Protein 7RWS (pdb70)

B-factor: mean 21.84, std 11.4, range [6.0, 68.93]

Solvent-accessible surface area: 12418 Å² total; per-residue (Å²): 111,91,94,0,0,1,0,15,1,76,8,147,161,44,36,85,40,8,44,109,0,0,121,141,29,119,8,94,65,39,54,69,41,29,128,8,96,43,55,47,68,76,35,83,98,70,135,91,12,25,73,54,0,16,94,15,0,99,114,17,4,98,128,18,63,144,56,2,100,91,14,104,18,5,0,0,2,2,32,5,34,34,0,0,1,0,24,0,0,39,21,4,46,54,87,127,38,16,74,6,3,4,66,10,147,98,43,153,26,50,4,32,39,88,27,101,121,104,44,10,74,7,93,42,75,66,78,31,121,109,28,55,128,151,41,47,58,0,10,0,0,1,0,0,20,52,77,3,55,87,129,94,10,81,92,116,113,81,138,160,158,79,32,15,17,0,2,0,41,3,92,65,68,19,126,50,0,0,54,0,53,67,0,1,68,60,0,11,51,7,1,22,86,100,0,7,70,50,0,97,124,36,1,72,76,10,142,6,1,10,1,4,6,20,13,11,19,0,0,3,1,30,3,0,4,18,3,72,91,99,115,14,14,29,1,57,3,31,19,77,65,117,160,98,28,12,69,104,7,13,27,1,125,35,134

Secondary structure (DSSP, 8-state):
--EEEEEEEE----GGGHHHHHHTTT-EEEEEEEEE--TTTT-TTSTTHHHHHHHHHHHHHHTTHHHHHT-S-EEEEEES-HHHHHHHHHHH---SSEEE----SSSSSTTS-S-SS----EEEEES-S---SS--EEEEEEESSS---GGGS---SSGGGPPPEEEEEESS-STTS--SHHHHHHHHHIIIIIIIHHHHHH-TT--EEEEEEE--THHHHHHHHH--TTTS-EEEEEEEETTTEEEEEEEE---

Sequence (255 aa):
AIKSSILSFNSINEEAEFPKVLLFNDNYFDGNIYRINNALSGIEHDPMYYDLMCQSMKQQIEKIKIPLNSSETISVFAIAPQPLLLYLGYLLNDETNIKIYQRFRTGNLKWNWESSEITNNFYVEQLYTDGNEIDTEVNLILSLSAEISLDRIPTFSNQEYKVPTLILRSDRQGFDAIKSNEDVNEYISVFRNLVVEKIRNDFPNLKCINIFPATPVSVPVRMGMNYQKNIDVEWKIFNQQTNVGFIYSLSLKGE

Radius of gyration: 18.31 Å; Cα contacts (8 Å, |Δi|>4): 513; chains: 1; bounding box: 45×45×40 Å

Structure (mmCIF, N/CA/C/O backbone):
data_7RWS
#
_entry.id   7RWS
#
_cell.length_a   68.696
_cell.length_b   126.713
_cell.length_c   83.439
_cell.angle_alpha   90.000
_cell.angle_beta   90.000
_cell.angle_gamma   90.000
#
_symmetry.space_group_name_H-M   'C 2 2 21'
#
loop_
_entity.id
_entity.type
_entity.pdbx_description
1 polymer 'SAVED domain-containing protein'
2 non-polymer "3'2'-cGAMP"
3 water water
#
loop_
_atom_site.group_PDB
_atom_site.id
_atom_site.type_symbol
_atom_site.label_atom_id
_atom_site.label_alt_id
_atom_site.label_comp_id
_atom_site.label_asym_id
_atom_site.label_entity_id
_atom_site.label_seq_id
_atom_site.pdbx_PDB_ins_code
_atom_site.Cartn_x
_atom_site.Cartn_y
_atom_site.Cartn_z
_atom_site.occupancy
_atom_site.B_iso_or_equiv
_atom_site.auth_seq_id
_atom_site.auth_comp_id
_atom_site.auth_asym_id
_atom_site.auth_atom_id
_atom_site.pdbx_PDB_model_num
ATOM 1 N N . ALA A 1 1 ? 10.253 22.375 57.031 1.00 36.36 122 ALA A N 1
ATOM 2 C CA . ALA A 1 1 ? 9.196 23.223 57.587 1.00 39.96 122 ALA A CA 1
ATOM 3 C C . ALA A 1 1 ? 9.701 24.651 57.789 1.00 27.55 122 ALA A C 1
ATOM 4 O O . ALA A 1 1 ? 9.039 25.608 57.397 1.00 34.82 122 ALA A O 1
ATOM 6 N N . ILE A 1 2 ? 10.876 24.786 58.414 1.00 26.44 123 ILE A N 1
ATOM 7 C CA . ILE A 1 2 ? 11.633 26.034 58.320 1.00 22.57 123 ILE A CA 1
ATOM 8 C C . ILE A 1 2 ? 12.467 26.062 57.041 1.00 18.95 123 ILE A C 1
ATOM 9 O O . ILE A 1 2 ? 12.956 27.123 56.639 1.00 18.88 123 ILE A O 1
ATOM 14 N N . LYS A 1 3 ? 12.626 24.916 56.377 1.00 17.64 124 LYS A N 1
ATOM 15 C CA . LYS A 1 3 ? 13.478 24.808 55.197 1.00 17.64 124 LYS A CA 1
ATOM 16 C C . LYS A 1 3 ? 13.013 25.736 54.079 1.00 18.96 124 LYS A C 1
ATOM 17 O O . LYS A 1 3 ? 11.816 25.843 53.799 1.00 16.42 124 LYS A O 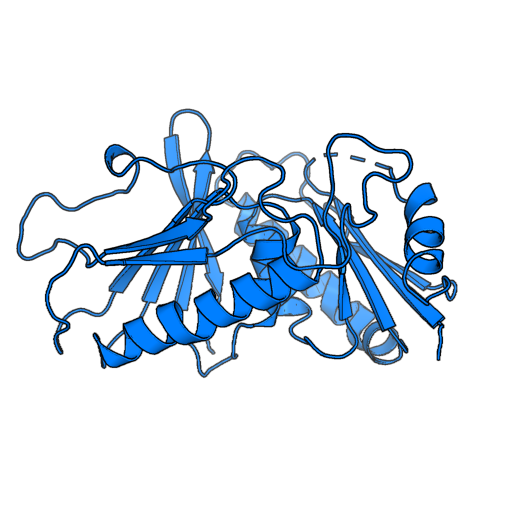1
ATOM 23 N N . SER A 1 4 ? 13.974 26.374 53.409 1.00 17.10 125 SER A N 1
ATOM 24 C CA . SER A 1 4 ? 13.692 27.160 52.215 1.00 16.63 125 SER A CA 1
ATOM 25 C C . SER A 1 4 ? 14.766 26.922 51.168 1.00 17.97 125 SER A C 1
ATOM 26 O O . SER A 1 4 ? 15.957 26.884 51.490 1.00 16.83 125 SER A O 1
ATOM 29 N N 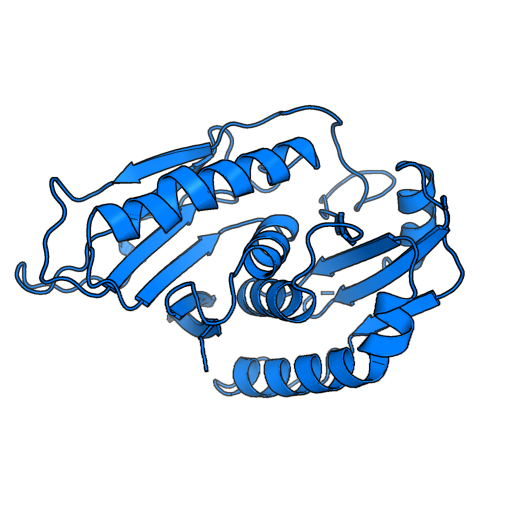. SER A 1 5 ? 14.343 26.767 49.912 1.00 13.92 126 SER A N 1
ATOM 30 C CA . SER A 1 5 ? 15.300 26.828 48.824 1.00 12.21 126 SER A CA 1
ATOM 31 C C . SER A 1 5 ? 15.576 28.291 48.497 1.00 12.76 126 SER A C 1
ATOM 32 O O . SER A 1 5 ? 14.952 29.208 49.041 1.00 14.67 126 SER A O 1
ATOM 35 N N . ILE A 1 6 ? 16.509 28.510 47.582 1.00 12.71 127 ILE A N 1
ATOM 36 C CA . ILE A 1 6 ? 16.848 29.843 47.106 1.00 11.38 127 ILE A CA 1
ATOM 37 C C . ILE A 1 6 ? 16.706 29.870 45.595 1.00 13.33 127 ILE A C 1
ATOM 38 O O . ILE A 1 6 ? 17.170 28.957 44.906 1.00 13.54 127 ILE A O 1
ATOM 43 N N . LEU A 1 7 ? 16.063 30.918 45.077 1.00 13.64 128 LEU A N 1
ATOM 44 C CA . LEU A 1 7 ? 16.072 31.204 43.651 1.00 13.62 128 LEU A CA 1
ATOM 45 C C . LEU A 1 7 ? 16.766 32.543 43.447 1.00 14.38 128 LEU A C 1
ATOM 46 O O . LEU A 1 7 ? 16.391 33.544 44.070 1.00 13.33 128 LEU A O 1
ATOM 51 N N . SER A 1 8 ? 17.776 32.559 42.578 1.00 13.13 129 SER A N 1
ATOM 52 C CA . SER A 1 8 ? 18.626 33.720 42.361 1.00 13.88 129 SER A CA 1
ATOM 53 C C . SER A 1 8 ? 18.573 34.143 40.901 1.00 15.90 129 SER A C 1
ATOM 54 O O . SER A 1 8 ? 18.780 33.318 40.006 1.00 15.85 129 SER A O 1
ATOM 57 N N . PHE A 1 9 ? 18.343 35.438 40.661 1.00 14.67 130 PHE A N 1
ATOM 58 C CA . PHE A 1 9 ? 18.291 35.983 39.303 1.00 15.78 130 PHE A CA 1
ATOM 59 C C . PHE A 1 9 ? 18.920 37.370 39.330 1.00 15.54 130 PHE A C 1
ATOM 60 O O . PHE A 1 9 ? 18.386 38.287 39.959 1.00 16.97 130 PHE A O 1
ATOM 68 N N . ASN A 1 10 ? 20.066 37.523 38.672 1.00 14.81 131 ASN A N 1
ATOM 69 C CA . ASN A 1 10 ? 20.780 38.797 38.649 1.00 18.09 131 ASN A CA 1
ATOM 70 C C . ASN A 1 10 ? 21.206 39.027 37.208 1.00 23.07 131 ASN A C 1
ATOM 71 O O . ASN A 1 10 ? 22.105 38.341 36.713 1.00 24.36 131 ASN A O 1
ATOM 76 N N . SER A 1 11 ? 20.547 39.954 36.513 1.00 20.19 132 SER A N 1
ATOM 77 C CA . SER A 1 11 ? 20.945 40.240 35.140 1.00 25.45 132 SER A CA 1
ATOM 78 C C . SER A 1 11 ? 21.573 41.614 34.974 1.00 34.96 132 SER A C 1
ATOM 79 O O . SER A 1 11 ? 22.204 41.867 33.942 1.00 36.40 132 SER A O 1
ATOM 82 N N . ILE A 1 12 ? 21.411 42.502 35.946 1.00 32.57 133 ILE A N 1
ATOM 83 C CA . ILE A 1 12 ? 22.075 43.799 35.905 1.00 40.88 133 ILE A CA 1
ATOM 84 C C . ILE A 1 12 ? 23.586 43.619 35.980 1.00 46.65 133 ILE A C 1
ATOM 85 O O . ILE A 1 12 ? 24.075 42.650 36.564 1.00 50.09 133 ILE A O 1
ATOM 90 N N . ASN A 1 21 ? 28.091 39.267 42.849 1.00 48.97 142 ASN A N 1
ATOM 91 C CA . ASN A 1 21 ? 27.441 38.058 43.342 1.00 50.85 142 ASN A CA 1
ATOM 92 C C . ASN A 1 21 ? 27.308 38.090 44.866 1.00 41.07 142 ASN A C 1
ATOM 93 O O . ASN A 1 21 ? 28.279 37.860 45.583 1.00 47.64 142 ASN A O 1
ATOM 98 N N . GLU A 1 22 ? 26.105 38.385 45.361 1.00 41.63 143 GLU A N 1
ATOM 99 C CA . GLU A 1 22 ? 25.834 38.429 46.794 1.00 31.70 143 GLU A CA 1
ATOM 100 C C . GLU A 1 22 ? 25.208 37.134 47.300 1.00 22.76 143 GLU A C 1
ATOM 101 O O . GLU A 1 22 ? 24.655 37.094 48.405 1.00 20.62 143 GLU A O 1
ATOM 107 N N . GLU A 1 23 ? 25.320 36.075 46.511 1.00 24.15 144 GLU A N 1
ATOM 108 C CA . GLU A 1 23 ? 24.717 34.789 46.824 1.00 22.13 144 GLU A CA 1
ATOM 109 C C . GLU A 1 23 ? 25.167 34.243 48.177 1.00 17.72 144 GLU A C 1
ATOM 110 O O . GLU A 1 23 ? 24.375 33.600 48.882 1.00 16.19 144 GLU A O 1
ATOM 116 N N . ALA A 1 24 ? 26.421 34.493 48.570 1.00 18.47 145 ALA A N 1
ATOM 117 C CA . ALA A 1 24 ? 26.899 33.993 49.857 1.00 18.21 145 ALA A CA 1
ATOM 118 C C . ALA A 1 24 ? 26.147 34.599 51.038 1.00 21.25 145 ALA A C 1
ATOM 119 O O . ALA A 1 24 ? 26.181 34.032 52.132 1.00 19.05 145 ALA A O 1
ATOM 121 N N . GLU A 1 25 ? 25.475 35.739 50.846 1.00 15.74 146 GLU A N 1
ATOM 122 C CA . GLU A 1 25 ? 24.690 36.360 51.908 1.00 17.72 146 GLU A CA 1
ATOM 123 C C . GLU A 1 25 ? 23.284 35.785 52.040 1.00 16.50 146 GLU A C 1
ATOM 124 O O . GLU A 1 25 ? 22.637 36.014 53.068 1.00 17.85 146 GLU A O 1
ATOM 130 N N . PHE A 1 26 ? 22.787 35.072 51.028 1.00 14.24 147 PHE A N 1
ATOM 131 C CA . PHE A 1 26 ? 21.370 34.716 51.023 1.00 16.04 147 PHE A CA 1
ATOM 132 C C . PHE A 1 26 ? 20.991 33.751 52.147 1.00 15.71 147 PHE A C 1
ATOM 133 O O . PHE A 1 26 ? 19.933 33.932 52.762 1.00 13.78 147 PHE A O 1
ATOM 141 N N . PRO A 1 27 ? 21.793 32.717 52.454 1.00 14.02 148 PRO A N 1
ATOM 142 C CA . PRO A 1 27 ? 21.441 31.864 53.603 1.00 16.82 148 PRO A CA 1
ATOM 143 C C . PRO A 1 27 ? 21.297 32.630 54.901 1.00 15.46 148 PRO A C 1
ATOM 144 O O . PRO A 1 27 ? 20.431 32.291 55.715 1.00 15.77 148 PRO A O 1
ATOM 148 N N . LYS A 1 28 ? 22.105 33.670 55.119 1.00 14.77 149 LYS A N 1
ATOM 149 C CA . LYS A 1 28 ? 21.962 34.443 56.349 1.00 18.66 149 LYS A CA 1
ATOM 150 C C . LYS A 1 28 ? 20.629 35.188 56.390 1.00 17.94 149 LYS A C 1
ATOM 151 O O . LYS A 1 28 ? 20.007 35.303 57.454 1.00 16.13 149 LYS A O 1
ATOM 157 N N . VAL A 1 29 ? 20.179 35.710 55.246 1.00 13.31 150 VAL A N 1
ATOM 158 C CA . VAL A 1 29 ? 18.876 36.369 55.198 1.00 12.58 150 VAL A CA 1
ATOM 159 C C . VAL A 1 29 ? 17.771 35.398 55.602 1.00 14.13 150 VAL A C 1
ATOM 160 O O . VAL A 1 29 ? 16.845 35.761 56.337 1.00 15.73 150 VAL A O 1
ATOM 164 N N . LEU A 1 30 ? 17.842 34.156 55.115 1.00 13.97 151 LEU A N 1
ATOM 165 C CA . LEU A 1 30 ? 16.833 33.161 55.477 1.00 14.86 151 LEU A CA 1
ATOM 166 C C . LEU A 1 30 ? 16.733 33.011 56.990 1.00 16.65 151 LEU A C 1
ATOM 167 O O . LEU A 1 30 ? 15.631 32.989 57.549 1.00 16.68 151 LEU A O 1
ATOM 172 N N . LEU A 1 31 ? 17.880 32.936 57.672 1.00 16.48 152 LEU A N 1
ATOM 173 C CA . LEU A 1 31 ? 17.883 32.739 59.123 1.00 18.72 152 LEU A CA 1
ATOM 174 C C . LEU A 1 31 ? 17.193 33.879 59.864 1.00 18.08 152 LEU A C 1
ATOM 175 O O . LEU A 1 31 ? 16.618 33.661 60.935 1.00 19.50 152 LEU A O 1
ATOM 180 N N . PHE A 1 32 ? 17.244 35.096 59.325 1.00 17.77 153 PHE A N 1
ATOM 181 C CA . PHE A 1 32 ? 16.576 36.239 59.938 1.00 20.99 153 PHE A CA 1
ATOM 182 C C . PHE A 1 32 ? 15.077 36.248 59.695 1.00 21.24 153 PHE A C 1
ATOM 183 O O . PHE A 1 32 ? 14.385 37.125 60.225 1.00 23.94 153 PHE A O 1
ATOM 191 N N . ASN A 1 33 ? 14.559 35.317 58.902 1.00 18.17 154 ASN A N 1
ATOM 192 C CA . ASN A 1 33 ? 13.166 35.344 58.479 1.00 18.39 154 ASN A CA 1
ATOM 193 C C . ASN A 1 33 ? 12.518 33.985 58.667 1.00 20.34 154 ASN A C 1
ATOM 194 O O . ASN A 1 33 ? 11.688 33.553 57.862 1.00 19.65 154 ASN A O 1
ATOM 199 N N . ASP A 1 34 ? 12.895 33.292 59.745 1.00 20.14 155 ASP A N 1
ATOM 200 C CA . ASP A 1 34 ? 12.263 32.053 60.180 1.00 23.49 155 ASP A CA 1
ATOM 201 C C . ASP A 1 34 ? 12.517 30.901 59.223 1.00 20.25 155 ASP A C 1
ATOM 202 O O . ASP A 1 34 ? 11.732 29.948 59.173 1.00 19.17 155 ASP A O 1
ATOM 207 N N . ASN A 1 35 ? 13.603 30.961 58.461 1.00 17.40 156 ASN A N 1
ATOM 208 C CA . ASN A 1 35 ? 13.943 29.902 57.529 1.00 17.54 156 ASN A CA 1
ATOM 209 C C . ASN A 1 35 ? 15.378 29.459 57.758 1.00 15.52 156 ASN A C 1
ATOM 210 O O . ASN A 1 35 ? 16.125 30.065 58.521 1.00 19.68 156 ASN A O 1
ATOM 215 N N . TYR A 1 36 ? 15.755 28.369 57.092 1.00 17.06 157 TYR A N 1
ATOM 216 C CA . TYR A 1 36 ? 17.158 28.041 56.910 1.00 15.55 157 TYR A CA 1
ATOM 217 C C . TYR A 1 36 ? 17.309 27.384 55.550 1.00 13.45 157 TYR A C 1
ATOM 218 O O . TYR A 1 36 ? 16.371 26.767 55.035 1.00 16.42 157 TYR A O 1
ATOM 227 N N . PHE A 1 37 ? 18.485 27.559 54.952 1.00 13.07 158 PHE A N 1
ATOM 228 C CA . PHE A 1 37 ? 18.731 27.083 53.597 1.00 14.72 158 PHE A CA 1
ATOM 229 C C . PHE A 1 37 ? 18.703 25.560 53.550 1.00 19.35 158 PHE A C 1
ATOM 230 O O . PHE A 1 37 ? 19.377 24.892 54.339 1.00 18.99 158 PHE A O 1
ATOM 238 N N . ASP A 1 38 ? 17.935 25.011 52.612 1.00 15.82 159 ASP A N 1
ATOM 239 C CA . ASP A 1 38 ? 17.767 23.570 52.495 1.00 21.40 159 ASP A CA 1
ATOM 240 C C . ASP A 1 38 ? 18.746 22.920 51.523 1.00 21.21 159 ASP A C 1
ATOM 241 O O . ASP A 1 38 ? 18.644 21.715 51.281 1.00 25.41 159 ASP A O 1
ATOM 246 N N . GLY A 1 39 ? 19.670 23.682 50.949 1.00 20.10 160 GLY A N 1
ATOM 247 C CA . GLY A 1 39 ? 20.665 23.144 50.052 1.00 20.85 160 GLY A CA 1
ATOM 248 C C . GLY A 1 39 ? 20.338 23.229 48.579 1.00 22.39 160 GLY A C 1
ATOM 249 O O . GLY A 1 39 ? 21.195 22.889 47.752 1.00 26.40 160 GLY A O 1
ATOM 250 N N . ASN A 1 40 ? 19.140 23.676 48.218 1.00 18.52 161 ASN A N 1
ATOM 251 C CA . ASN A 1 40 ? 18.727 23.757 46.823 1.00 18.30 161 ASN A CA 1
ATOM 252 C C . ASN A 1 40 ? 18.723 25.220 46.392 1.00 18.16 161 ASN A C 1
ATOM 253 O O . ASN A 1 40 ? 17.867 25.992 46.830 1.00 16.50 161 ASN A O 1
ATOM 258 N N . ILE A 1 41 ? 19.672 25.605 45.543 1.00 16.39 162 ILE A N 1
ATOM 259 C CA . ILE A 1 41 ? 19.693 26.951 44.975 1.00 16.35 162 ILE A CA 1
ATOM 260 C C . ILE A 1 41 ? 19.474 26.826 43.477 1.00 19.61 162 ILE A C 1
ATOM 261 O O . ILE A 1 41 ? 20.135 26.023 42.803 1.00 20.11 162 ILE A O 1
ATOM 266 N N . TYR A 1 42 ? 18.506 27.577 42.969 1.00 16.32 163 TYR A N 1
ATOM 267 C CA . TYR A 1 42 ? 18.174 27.577 41.548 1.00 19.15 163 TYR A CA 1
ATOM 268 C C . TYR A 1 42 ? 18.651 28.908 40.990 1.00 20.71 163 TYR A C 1
ATOM 269 O O . TYR A 1 42 ? 18.122 29.965 41.354 1.00 20.35 163 TYR A O 1
ATOM 278 N N . ARG A 1 43 ? 19.682 28.866 40.151 1.00 17.26 164 ARG A N 1
ATOM 279 C CA . ARG A 1 43 ? 20.260 30.070 39.572 1.00 17.70 164 ARG A CA 1
ATOM 280 C C . ARG A 1 43 ? 19.681 30.237 38.174 1.00 22.13 164 ARG A C 1
ATOM 281 O O . ARG A 1 43 ? 19.790 29.329 37.345 1.00 19.34 164 ARG A O 1
ATOM 289 N N . ILE A 1 44 ? 19.045 31.377 37.921 1.00 17.60 165 ILE A N 1
ATOM 290 C CA . ILE A 1 44 ? 18.490 31.656 36.603 1.00 17.37 165 ILE A CA 1
ATOM 291 C C . ILE A 1 44 ? 19.566 32.366 35.795 1.00 20.12 165 ILE A C 1
ATOM 292 O O . ILE A 1 44 ? 19.996 33.468 36.147 1.00 22.64 165 ILE A O 1
ATOM 297 N N . ASN A 1 45 ? 20.020 31.721 34.728 1.00 22.90 166 ASN A N 1
ATOM 298 C CA . ASN A 1 45 ? 21.187 32.202 34.007 1.0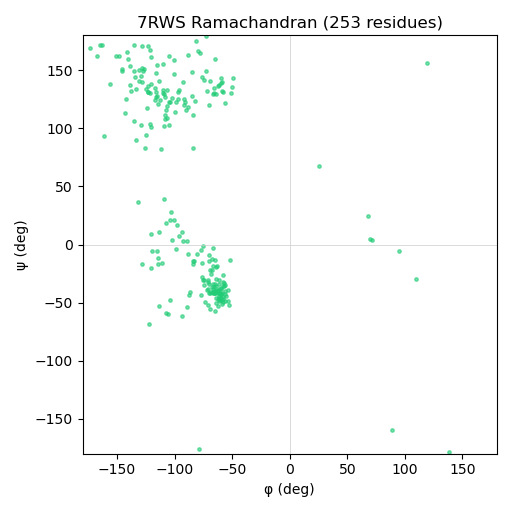0 26.84 166 ASN A CA 1
ATOM 299 C C . ASN A 1 45 ? 20.838 33.433 33.182 1.00 28.48 166 ASN A C 1
ATOM 300 O O . ASN A 1 45 ? 19.751 33.525 32.605 1.00 25.20 166 ASN A O 1
ATOM 305 N N . ASN A 1 46 ? 21.772 34.383 33.135 1.00 27.26 167 ASN A N 1
ATOM 306 C CA . ASN A 1 46 ? 21.662 35.574 32.292 1.00 31.75 167 ASN A CA 1
ATOM 307 C C . ASN A 1 46 ? 22.148 35.180 30.902 1.00 40.67 167 ASN A C 1
ATOM 308 O O . ASN A 1 46 ? 23.300 35.396 30.515 1.00 39.58 167 ASN A O 1
ATOM 313 N N . ALA A 1 47 ? 21.236 34.579 30.137 1.00 38.71 168 ALA A N 1
ATOM 314 C CA . ALA A 1 47 ? 21.639 33.849 28.942 1.00 42.80 168 ALA A CA 1
ATOM 315 C C . ALA A 1 47 ? 22.131 34.780 27.845 1.00 45.99 168 ALA A C 1
ATOM 316 O O . ALA A 1 47 ? 23.123 34.482 27.167 1.00 48.62 168 ALA A O 1
ATOM 318 N N . LEU A 1 48 ? 21.460 35.905 27.637 1.00 45.42 169 LEU A N 1
ATOM 319 C CA . LEU A 1 48 ? 21.816 36.759 26.514 1.00 49.26 169 LEU A CA 1
ATOM 320 C C . LEU A 1 48 ? 22.483 38.038 26.986 1.00 45.27 169 LEU A C 1
ATOM 321 O O . LEU A 1 48 ? 22.238 39.119 26.450 1.00 49.03 169 LEU A O 1
ATOM 326 N N . SER A 1 49 ? 23.323 37.923 28.008 1.00 49.16 170 SER A N 1
ATOM 327 C CA . SER A 1 49 ? 24.225 39.010 28.342 1.00 48.14 170 SER A CA 1
ATOM 328 C C . SER A 1 49 ? 25.226 39.194 27.208 1.00 56.98 170 SER A C 1
ATOM 329 O O . SER A 1 49 ? 25.783 38.224 26.683 1.00 57.98 170 SER A O 1
ATOM 332 N N . GLY A 1 50 ? 25.438 40.451 26.815 1.00 54.98 171 GLY A N 1
ATOM 333 C CA . GLY A 1 50 ? 26.166 40.798 25.616 1.00 52.51 171 GLY A CA 1
ATOM 334 C C . GLY A 1 50 ? 25.278 41.366 24.527 1.00 51.59 171 GLY A C 1
ATOM 335 O O . GLY A 1 50 ? 25.741 42.185 23.723 1.00 56.04 171 GLY A O 1
ATOM 336 N N . ILE A 1 51 ? 24.009 40.953 24.490 1.00 51.97 172 ILE A N 1
ATOM 337 C CA . ILE A 1 51 ? 23.027 41.486 23.555 1.00 52.24 172 ILE A CA 1
ATOM 338 C C . ILE A 1 51 ? 22.010 42.389 24.244 1.00 49.68 172 ILE A C 1
ATOM 339 O O . ILE A 1 51 ? 20.939 42.650 23.683 1.00 44.98 172 ILE A O 1
ATOM 341 N N . GLU A 1 52 ? 22.332 42.888 25.442 1.00 46.60 173 GLU A N 1
ATOM 342 C CA . GLU A 1 52 ? 21.457 43.792 26.185 1.00 45.25 173 GLU A CA 1
ATOM 343 C C . GLU A 1 52 ? 21.001 44.981 25.347 1.00 46.35 173 GLU A C 1
ATOM 344 O O . GLU A 1 52 ? 20.063 45.692 25.726 1.00 46.52 173 GLU A O 1
ATOM 350 N N . HIS A 1 53 ? 21.647 45.185 24.197 1.00 51.59 174 HIS A N 1
ATOM 351 C CA . HIS A 1 53 ? 21.454 46.363 23.364 1.00 47.76 174 HIS A CA 1
ATOM 352 C C . HIS A 1 53 ? 20.306 46.227 22.368 1.00 45.19 174 HIS A C 1
ATOM 353 O O . HIS A 1 53 ? 19.524 47.172 22.210 1.00 47.16 174 HIS A O 1
ATOM 355 N N . ASP A 1 54 ? 20.171 45.082 21.678 1.00 43.44 175 ASP A N 1
ATOM 356 C CA . ASP A 1 54 ? 19.273 45.244 20.543 1.00 41.36 175 ASP A CA 1
ATOM 357 C C . ASP A 1 54 ? 17.821 44.985 20.937 1.00 31.12 175 ASP A C 1
ATOM 358 O O . ASP A 1 54 ? 17.535 44.450 22.019 1.00 27.47 175 ASP A O 1
ATOM 363 N N . PRO A 1 55 ? 16.871 45.425 20.103 1.00 28.52 176 PRO A N 1
ATOM 364 C CA . PRO A 1 55 ? 15.454 45.370 20.502 1.00 30.43 176 PRO A CA 1
ATOM 365 C C . PRO A 1 55 ? 14.881 43.970 20.644 1.00 20.67 176 PRO A C 1
ATOM 366 O O . PRO A 1 55 ? 13.713 43.857 21.028 1.00 25.48 176 PRO A O 1
ATOM 370 N N . MET A 1 56 ? 15.633 42.902 20.361 1.00 18.69 177 MET A N 1
ATOM 371 C CA . MET A 1 56 ? 15.185 41.547 20.681 1.00 23.09 177 MET A CA 1
ATOM 372 C C . MET A 1 56 ? 15.571 41.068 22.074 1.00 16.92 177 MET A C 1
ATOM 373 O O . MET A 1 56 ? 15.259 39.925 22.410 1.00 17.30 177 MET A O 1
ATOM 378 N N . TYR A 1 57 ? 16.217 41.910 22.887 1.00 18.77 178 TYR A N 1
ATOM 379 C CA . TYR A 1 57 ? 16.697 41.491 24.207 1.00 21.74 178 TYR A CA 1
ATOM 380 C C . TYR A 1 57 ? 15.594 40.849 25.048 1.00 19.14 178 TYR A C 1
ATOM 381 O O . TYR A 1 57 ? 15.764 39.748 25.592 1.00 16.73 178 TYR A O 1
ATOM 390 N N . TYR A 1 58 ? 14.459 41.534 25.193 1.00 15.15 179 TYR A N 1
ATOM 391 C CA . TYR A 1 58 ? 13.429 41.007 26.089 1.00 14.30 179 TYR A CA 1
ATOM 392 C C . TYR A 1 58 ? 12.804 39.727 25.546 1.00 15.95 179 TYR A C 1
ATOM 393 O O . TYR A 1 58 ? 12.540 38.792 26.311 1.00 15.55 179 TYR A O 1
ATOM 402 N N . ASP A 1 59 ? 12.550 39.662 24.238 1.00 17.16 180 ASP A N 1
ATOM 403 C CA . ASP A 1 59 ? 12.016 38.432 23.662 1.00 19.66 180 ASP A CA 1
ATOM 404 C C . ASP A 1 59 ? 12.931 37.254 23.975 1.00 19.07 180 ASP A C 1
ATOM 405 O O . ASP A 1 59 ? 12.488 36.210 24.464 1.00 19.55 180 ASP A O 1
ATOM 410 N N . LEU A 1 60 ? 14.227 37.426 23.733 1.00 17.39 181 LEU A N 1
ATOM 411 C CA . LEU A 1 60 ? 15.165 36.328 23.898 1.00 20.29 181 LEU A CA 1
ATOM 412 C C . LEU A 1 60 ? 15.370 35.980 25.365 1.00 18.85 181 LEU A C 1
ATOM 413 O O . LEU A 1 60 ? 15.511 34.801 25.712 1.00 17.61 181 LEU A O 1
ATOM 418 N N . MET A 1 61 ? 15.408 36.988 26.238 1.00 15.51 182 MET A N 1
ATOM 419 C CA . MET A 1 61 ? 15.548 36.707 27.668 1.00 17.70 182 MET A CA 1
ATOM 420 C C . MET A 1 61 ? 14.326 35.992 28.222 1.00 14.52 182 MET A C 1
ATOM 421 O O . MET A 1 61 ? 14.463 35.079 29.044 1.00 16.05 182 MET A O 1
ATOM 426 N N . CYS A 1 62 ? 13.126 36.404 27.799 1.00 14.39 183 CYS A N 1
ATOM 427 C CA . CYS A 1 62 ? 11.916 35.721 28.245 1.00 14.37 183 CYS A CA 1
ATOM 428 C C . CYS A 1 62 ? 11.919 34.261 27.829 1.00 15.22 183 CYS A C 1
ATOM 429 O O . CYS A 1 62 ? 11.522 33.387 28.611 1.00 14.82 183 CYS A O 1
ATOM 432 N N . GLN A 1 63 ? 12.331 33.975 26.590 1.00 16.27 184 GLN A N 1
ATOM 433 C CA . GLN A 1 63 ? 12.381 32.576 26.158 1.00 18.52 184 GLN A CA 1
ATOM 434 C C . GLN A 1 63 ? 13.345 31.774 27.019 1.00 19.88 184 GLN A C 1
ATOM 435 O O . GLN A 1 63 ? 13.030 30.656 27.443 1.00 21.45 184 GLN A O 1
ATOM 441 N N . SER A 1 64 ? 14.526 32.333 27.293 1.00 18.45 185 SER A N 1
ATOM 442 C CA . SER A 1 64 ? 15.481 31.641 28.151 1.00 17.57 185 SER A CA 1
ATOM 443 C C . SER A 1 64 ? 14.909 31.421 29.547 1.00 18.64 185 SER A C 1
ATOM 444 O O . SER A 1 64 ? 14.956 30.308 30.075 1.00 19.05 185 SER A O 1
ATOM 447 N N . MET A 1 65 ? 14.342 32.469 30.159 1.00 16.02 186 MET A N 1
ATOM 448 C CA . MET A 1 65 ? 13.805 32.318 31.515 1.00 16.34 186 MET A CA 1
ATOM 449 C C . MET A 1 65 ? 12.704 31.265 31.568 1.00 17.23 186 MET A C 1
ATOM 450 O O . MET A 1 65 ? 12.648 30.457 32.505 1.00 16.51 186 MET A O 1
ATOM 455 N N . LYS A 1 66 ? 11.809 31.276 30.577 1.00 15.20 187 LYS A N 1
ATOM 456 C CA . LYS A 1 66 ? 10.705 30.325 30.542 1.00 18.10 187 LYS A CA 1
ATOM 457 C C . LYS A 1 66 ? 11.227 28.894 30.492 1.00 22.14 187 LYS A C 1
ATOM 458 O O . LYS A 1 66 ? 10.794 28.037 31.267 1.00 22.37 187 LYS A O 1
ATOM 464 N N . GLN A 1 67 ? 12.184 28.628 29.603 1.00 20.57 188 GLN A N 1
ATOM 465 C CA . GLN A 1 67 ? 12.745 27.281 29.511 1.00 24.69 188 GLN A CA 1
ATOM 466 C C . GLN A 1 67 ? 13.438 26.884 30.809 1.00 24.52 188 GLN A C 1
ATOM 467 O O . GLN A 1 67 ? 13.287 25.751 31.280 1.00 25.77 188 GLN A O 1
ATOM 473 N N . GLN A 1 68 ? 14.184 27.814 31.415 1.00 19.84 189 GLN A N 1
ATOM 474 C CA . GLN A 1 68 ? 14.889 27.507 32.659 1.00 22.84 189 GLN A CA 1
ATOM 475 C C . GLN A 1 68 ? 13.919 27.213 33.794 1.00 25.20 189 GLN A C 1
ATOM 476 O O . GLN A 1 68 ? 14.158 26.311 34.603 1.00 28.39 189 GLN A O 1
ATOM 482 N N . ILE A 1 69 ? 12.824 27.965 33.890 1.00 19.15 190 ILE A N 1
ATOM 483 C CA . ILE A 1 69 ? 11.879 27.717 34.974 1.00 20.32 190 ILE A CA 1
ATOM 484 C C . ILE A 1 69 ? 11.120 26.413 34.746 1.00 25.56 190 ILE A C 1
ATOM 485 O O . ILE A 1 69 ? 10.869 25.660 35.695 1.00 26.43 190 ILE A O 1
ATOM 490 N N . GLU A 1 70 ? 10.743 26.114 33.494 1.00 25.15 191 GLU A N 1
ATOM 491 C CA . GLU A 1 70 ? 10.039 24.854 33.236 1.00 30.79 191 GLU A CA 1
ATOM 492 C C . GLU A 1 70 ? 10.886 23.644 33.610 1.00 29.03 191 GLU A C 1
ATOM 493 O O . GLU A 1 70 ? 10.362 22.657 34.137 1.00 30.91 191 GLU A O 1
ATOM 499 N N . LYS A 1 71 ? 12.193 23.691 33.351 1.00 28.00 192 LYS A N 1
ATOM 500 C CA . LYS A 1 71 ? 13.001 22.516 33.666 1.00 30.75 192 LYS A CA 1
ATOM 501 C C . LYS A 1 71 ? 13.128 22.249 35.161 1.00 35.46 192 LYS A C 1
ATOM 502 O O . LYS A 1 71 ? 13.569 21.153 35.524 1.00 35.61 192 LYS A O 1
ATOM 508 N N . ILE A 1 72 ? 12.747 23.192 36.030 1.00 30.53 193 ILE A N 1
ATOM 509 C CA . ILE A 1 72 ? 12.876 23.023 37.473 1.00 30.47 193 ILE A CA 1
ATOM 510 C C . ILE A 1 72 ? 11.542 23.122 38.209 1.00 34.19 193 ILE A C 1
ATOM 511 O O . ILE A 1 72 ? 11.534 23.154 39.439 1.00 36.34 193 ILE A O 1
ATOM 516 N N . LYS A 1 73 ? 10.403 23.168 37.500 1.00 31.79 194 LYS A N 1
ATOM 517 C CA . LYS A 1 73 ? 9.129 23.217 38.229 1.00 39.78 194 LYS A CA 1
ATOM 518 C C . LYS A 1 73 ? 8.926 22.032 39.160 1.00 38.40 194 LYS A C 1
ATOM 519 O O . LYS A 1 73 ? 8.309 22.191 40.218 1.00 39.03 194 LYS A O 1
ATOM 525 N N . ILE A 1 74 ? 9.434 20.856 38.814 1.00 38.17 195 ILE A N 1
ATOM 526 C CA . ILE A 1 74 ? 9.227 19.716 39.703 1.00 38.26 195 ILE A CA 1
ATOM 527 C C . ILE A 1 74 ? 10.040 19.947 40.978 1.00 36.55 195 ILE A C 1
ATOM 528 O O . ILE A 1 74 ? 9.446 19.958 42.065 1.00 38.21 195 ILE A O 1
ATOM 533 N N . PRO A 1 75 ? 11.366 20.174 40.922 1.00 35.37 196 PRO A N 1
ATOM 534 C CA . PRO A 1 75 ? 12.078 20.501 42.174 1.00 37.70 196 PRO A CA 1
ATOM 535 C C . PRO A 1 75 ? 11.559 21.755 42.863 1.00 36.64 196 PRO A C 1
ATOM 536 O O . PRO A 1 75 ? 11.493 21.788 44.099 1.00 37.58 196 PRO A O 1
ATOM 540 N N . LEU A 1 76 ? 11.194 22.794 42.103 1.00 37.43 197 LEU A N 1
ATOM 541 C CA . LEU A 1 76 ? 10.697 24.028 42.713 1.00 35.31 197 LEU A CA 1
ATOM 542 C C . LEU A 1 76 ? 9.455 23.777 43.556 1.00 38.00 197 LEU A C 1
ATOM 543 O O . LEU A 1 76 ? 9.380 24.209 44.711 1.00 42.09 197 LEU A O 1
ATOM 548 N N . ASN A 1 77 ? 8.456 23.098 42.987 1.00 41.34 198 ASN A N 1
ATOM 549 C CA . ASN A 1 77 ? 7.207 22.895 43.712 1.00 44.73 198 ASN A CA 1
ATOM 550 C C . ASN A 1 77 ? 7.362 21.928 44.881 1.00 45.35 198 ASN A C 1
ATOM 551 O O . ASN A 1 77 ? 6.476 21.867 45.741 1.00 47.92 198 ASN A O 1
ATOM 556 N N . SER A 1 78 ? 8.464 21.183 44.942 1.00 39.97 199 SER A N 1
ATOM 557 C CA . SER A 1 78 ? 8.726 20.336 46.098 1.00 39.83 199 SER A CA 1
ATOM 558 C C . SER A 1 78 ? 9.300 21.109 47.279 1.00 39.18 199 SER A C 1
ATOM 559 O O . SER A 1 78 ? 9.404 20.544 48.373 1.00 39.21 199 SER A O 1
ATOM 562 N N . SER A 1 79 ? 9.656 22.379 47.092 1.00 37.92 200 SER A N 1
ATOM 563 C CA . SER A 1 79 ? 10.221 23.179 48.170 1.00 30.50 200 SER A CA 1
ATOM 564 C C . SER A 1 79 ? 9.168 23.466 49.235 1.00 30.38 200 SER A C 1
ATOM 565 O O . SER A 1 79 ? 8.000 23.715 48.921 1.00 31.98 200 SER A O 1
ATOM 568 N N . GLU A 1 80 ? 9.588 23.428 50.504 1.00 22.89 201 GLU A N 1
ATOM 569 C CA . GLU A 1 80 ? 8.736 23.922 51.585 1.00 28.27 201 GLU A CA 1
ATOM 570 C C . GLU A 1 80 ? 8.452 25.408 51.401 1.00 29.13 201 GLU A C 1
ATOM 571 O O . GLU A 1 80 ? 7.295 25.848 51.403 1.00 25.88 201 GLU A O 1
ATOM 577 N N . THR A 1 81 ? 9.511 26.189 51.249 1.00 24.41 202 THR A N 1
ATOM 578 C CA . THR A 1 81 ? 9.468 27.608 50.947 1.00 18.54 202 THR A CA 1
ATOM 579 C C . THR A 1 81 ? 10.500 27.862 49.855 1.00 20.66 202 THR A C 1
ATOM 580 O O . THR A 1 81 ? 11.504 27.154 49.765 1.00 16.60 202 THR A O 1
ATOM 584 N N . ILE A 1 82 ? 10.231 28.848 49.002 1.00 15.80 203 ILE A N 1
ATOM 585 C CA . ILE A 1 82 ? 11.197 29.350 48.031 1.00 12.95 203 ILE A CA 1
ATOM 586 C C . ILE A 1 82 ? 11.475 30.806 48.383 1.00 14.58 203 ILE A C 1
ATOM 587 O O . ILE A 1 82 ? 10.543 31.609 48.453 1.00 15.98 203 ILE A O 1
ATOM 592 N N . SER A 1 83 ? 12.745 31.147 48.596 1.00 13.21 204 SER A N 1
ATOM 593 C CA . SER A 1 83 ? 13.170 32.523 48.859 1.00 11.90 204 SER A CA 1
ATOM 594 C C . SER A 1 83 ? 13.844 33.081 47.607 1.00 13.58 204 SER A C 1
ATOM 595 O O . SER A 1 83 ? 14.820 32.506 47.118 1.00 11.46 204 SER A O 1
ATOM 598 N N . VAL A 1 84 ? 13.328 34.199 47.095 1.00 10.40 205 VAL A N 1
ATOM 599 C CA . VAL A 1 84 ? 13.715 34.738 45.790 1.00 10.73 205 VAL A CA 1
ATOM 600 C C . VAL A 1 84 ? 14.529 36.006 45.988 1.00 10.88 205 VAL A C 1
ATOM 601 O O . VAL A 1 84 ? 14.101 36.926 46.699 1.00 11.03 205 VAL A O 1
ATOM 605 N N . PHE A 1 85 ? 15.688 36.066 45.333 1.00 11.14 206 PHE A N 1
ATOM 606 C CA . PHE A 1 85 ? 16.564 37.236 45.330 1.00 11.52 206 PHE A CA 1
ATOM 607 C C . PHE A 1 85 ? 16.788 37.585 43.866 1.00 11.38 206 PHE A C 1
ATOM 608 O O . PHE A 1 85 ? 17.672 37.013 43.219 1.00 11.78 206 PHE A O 1
ATOM 616 N N . ALA A 1 86 ? 15.971 38.497 43.334 1.00 10.98 207 ALA A N 1
ATOM 617 C CA . ALA A 1 86 ? 15.991 38.821 41.912 1.00 11.33 207 ALA A CA 1
ATOM 618 C C . ALA A 1 86 ? 16.238 40.308 41.702 1.00 12.00 207 ALA A C 1
ATOM 619 O O . ALA A 1 86 ? 15.585 41.149 42.330 1.00 12.57 207 ALA A O 1
ATOM 621 N N . ILE A 1 87 ? 17.176 40.628 40.815 1.00 10.57 208 ILE A N 1
ATOM 622 C CA . ILE A 1 87 ? 17.430 42.006 40.410 1.00 12.67 208 ILE A CA 1
ATOM 623 C C . ILE A 1 87 ? 17.758 42.000 38.922 1.00 15.14 208 ILE A C 1
ATOM 624 O O . ILE A 1 87 ? 18.638 41.259 38.477 1.00 15.02 208 ILE A O 1
ATOM 629 N N . ALA A 1 88 ? 17.016 42.798 38.150 1.00 12.82 209 ALA A N 1
ATOM 630 C CA . ALA A 1 88 ? 17.012 42.751 36.691 1.00 12.22 209 ALA A CA 1
ATOM 631 C C . ALA A 1 88 ? 16.166 43.922 36.214 1.00 12.54 209 ALA A C 1
ATOM 632 O O . ALA A 1 88 ? 15.489 44.541 37.041 1.00 11.91 209 ALA A O 1
ATOM 634 N N . PRO A 1 89 ? 16.161 44.261 34.922 1.00 10.67 210 PRO A N 1
ATOM 635 C CA . PRO A 1 89 ? 15.183 45.242 34.435 1.00 11.42 210 PRO A CA 1
ATOM 636 C C . PRO A 1 89 ? 13.787 44.869 34.915 1.00 10.93 210 PRO A C 1
ATOM 637 O O . PRO A 1 89 ? 13.436 43.689 35.006 1.00 10.95 210 PRO A O 1
ATOM 641 N N . GLN A 1 90 ? 12.999 45.886 35.247 1.00 10.89 211 GLN A N 1
ATOM 642 C CA . GLN A 1 90 ? 11.659 45.636 35.772 1.00 10.50 211 GLN A CA 1
ATOM 643 C C . GLN A 1 90 ? 10.800 44.739 34.889 1.00 9.48 211 GLN A C 1
ATOM 644 O O . GLN A 1 90 ? 10.052 43.918 35.448 1.00 10.09 211 GLN A O 1
ATOM 650 N N . PRO A 1 91 ? 10.829 44.830 33.552 1.00 10.59 212 PRO A N 1
ATOM 651 C CA . PRO A 1 91 ? 10.023 43.877 32.771 1.00 10.50 212 PRO A CA 1
ATOM 652 C C . PRO A 1 91 ? 10.402 42.422 33.010 1.00 10.66 212 PRO A C 1
ATOM 653 O O . PRO A 1 91 ? 9.516 41.556 33.037 1.00 9.32 212 PRO A O 1
ATOM 657 N N . LEU A 1 92 ? 11.690 42.118 33.175 1.00 9.06 213 LEU A N 1
ATOM 658 C CA . LEU A 1 92 ? 12.070 40.728 33.422 1.00 11.02 213 LEU A CA 1
ATOM 659 C C . LEU A 1 92 ? 11.721 40.290 34.836 1.00 11.20 213 LEU A C 1
ATOM 660 O O . LEU A 1 92 ? 11.460 39.106 35.063 1.00 11.70 213 LEU A O 1
ATOM 665 N N . LEU A 1 93 ? 11.737 41.217 35.798 1.00 9.03 214 LEU A N 1
ATOM 666 C CA . LEU A 1 93 ? 11.249 40.891 37.136 1.00 10.71 214 LEU A CA 1
ATOM 667 C C . LEU A 1 93 ? 9.753 40.595 37.114 1.00 9.92 214 LEU A C 1
ATOM 668 O O . LEU A 1 93 ? 9.288 39.659 37.770 1.00 10.30 214 LEU A O 1
ATOM 673 N N . LEU A 1 94 ? 8.983 41.389 36.370 1.00 8.86 215 LEU A N 1
ATOM 674 C CA .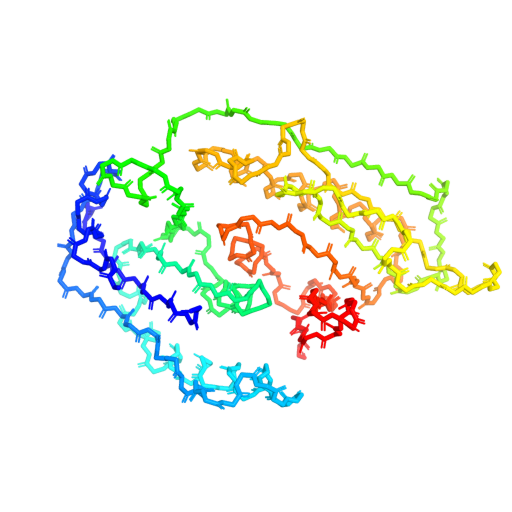 LEU A 1 94 ? 7.571 41.083 36.172 1.00 9.44 215 LEU A CA 1
ATOM 675 C C . LEU A 1 94 ? 7.397 39.697 35.554 1.00 11.03 215 LEU A C 1
ATOM 676 O O . LEU A 1 94 ? 6.561 38.900 36.001 1.00 10.53 215 LEU A O 1
ATOM 681 N N . TYR A 1 95 ? 8.193 39.384 34.522 1.00 9.44 216 TYR A N 1
ATOM 682 C CA . TYR A 1 95 ? 8.047 38.087 33.863 1.00 9.30 216 TYR A CA 1
ATOM 683 C C . TYR A 1 95 ? 8.459 36.951 34.793 1.00 9.86 216 TYR A C 1
ATOM 684 O O . TYR A 1 95 ? 7.832 35.884 34.794 1.00 10.18 216 TYR A O 1
ATOM 693 N N . LEU A 1 96 ? 9.488 37.171 35.617 1.00 10.41 217 LEU A N 1
ATOM 694 C CA . LEU A 1 96 ? 9.872 36.148 36.585 1.00 11.52 217 LEU A CA 1
ATOM 695 C C . LEU A 1 96 ? 8.720 35.845 37.529 1.00 11.04 217 LEU A C 1
ATOM 696 O O . LEU A 1 96 ? 8.409 34.679 37.793 1.00 10.59 217 LEU A O 1
ATOM 701 N N . GLY A 1 97 ? 8.068 36.887 38.048 1.00 10.35 218 GLY A N 1
ATOM 702 C CA . GLY A 1 97 ? 6.950 36.652 38.954 1.00 9.79 218 GLY A CA 1
ATOM 703 C C . GLY A 1 97 ? 5.822 35.901 38.274 1.00 9.60 218 GLY A C 1
ATOM 704 O O . GLY A 1 97 ? 5.213 35.004 38.860 1.00 11.92 218 GLY A O 1
ATOM 705 N N . TYR A 1 98 ? 5.551 36.254 37.014 1.00 9.21 219 TYR A N 1
ATOM 706 C CA . TYR A 1 98 ? 4.560 35.554 36.206 1.00 11.64 219 TYR A CA 1
ATOM 707 C C . TYR A 1 98 ? 4.910 34.078 36.066 1.00 13.44 219 TYR A C 1
ATOM 708 O O . TYR A 1 98 ? 4.030 33.215 36.157 1.00 15.72 219 TYR A O 1
ATOM 717 N N . LEU A 1 99 ? 6.192 33.764 35.858 1.00 10.89 220 LEU A N 1
ATOM 718 C CA . LEU A 1 99 ? 6.594 32.361 35.739 1.00 13.35 220 LEU A CA 1
ATOM 719 C C . LEU A 1 99 ? 6.487 31.618 37.066 1.00 18.16 220 LEU A C 1
ATOM 720 O O . LEU A 1 99 ? 6.193 30.413 37.080 1.00 17.91 220 LEU A O 1
ATOM 725 N N . LEU A 1 100 ? 6.743 32.301 38.181 1.00 15.24 221 LEU A N 1
ATOM 726 C CA . LEU A 1 100 ? 6.633 31.663 39.489 1.00 16.92 221 LEU A CA 1
ATOM 727 C C . LEU A 1 100 ? 5.177 31.536 39.889 1.00 25.20 221 LEU A C 1
ATOM 728 O O . LEU A 1 100 ? 4.749 30.498 40.407 1.00 26.28 221 LEU A O 1
ATOM 733 N N . ASN A 1 101 ? 4.435 32.616 39.652 1.00 25.51 222 ASN A N 1
ATOM 734 C CA . ASN A 1 101 ? 3.021 32.863 39.886 1.00 28.20 222 ASN A CA 1
ATOM 735 C C . ASN A 1 101 ? 2.490 31.977 41.001 1.00 34.40 222 ASN A C 1
ATOM 736 O O . ASN A 1 101 ? 1.700 31.059 40.756 1.00 37.66 222 ASN A O 1
ATOM 741 N N . ASP A 1 102 ? 2.956 32.234 42.228 1.00 35.74 223 ASP A N 1
ATOM 742 C CA . ASP A 1 102 ? 2.561 31.427 43.391 1.00 43.06 223 ASP A CA 1
ATOM 743 C C . ASP A 1 102 ? 2.873 32.229 44.661 1.00 41.90 223 ASP A C 1
ATOM 744 O O . ASP A 1 102 ? 3.975 32.151 45.204 1.00 43.87 223 ASP A O 1
ATOM 749 N N . GLU A 1 103 ? 1.868 32.954 45.137 1.00 41.93 224 GLU A N 1
ATOM 750 C CA . GLU A 1 103 ? 2.013 33.882 46.251 1.00 41.31 224 GLU A CA 1
ATOM 751 C C . GLU A 1 103 ? 2.117 33.195 47.613 1.00 43.79 224 GLU A C 1
ATOM 752 O O . GLU A 1 103 ? 2.303 33.893 48.617 1.00 40.52 224 GLU A O 1
ATOM 758 N N . THR A 1 104 ? 2.039 31.859 47.681 1.00 44.91 225 THR A N 1
ATOM 759 C CA . THR A 1 104 ? 1.778 31.176 48.953 1.00 40.48 225 THR A CA 1
ATOM 760 C C . THR A 1 104 ? 3.042 30.743 49.700 1.00 41.13 225 THR A C 1
ATOM 761 O O . THR A 1 104 ? 3.260 31.162 50.841 1.00 42.51 225 THR A O 1
ATOM 765 N N . ASN A 1 105 ? 3.861 29.877 49.100 1.00 35.07 226 ASN A N 1
ATOM 766 C CA . ASN A 1 105 ? 5.090 29.433 49.747 1.00 32.17 226 ASN A CA 1
ATOM 767 C C . ASN A 1 105 ? 6.322 30.158 49.214 1.00 27.09 226 ASN A C 1
ATOM 768 O O . ASN A 1 105 ? 7.438 29.647 49.345 1.00 20.56 226 ASN A O 1
ATOM 773 N N . ILE A 1 106 ? 6.151 31.331 48.614 1.00 23.58 227 ILE A N 1
ATOM 774 C CA . ILE A 1 106 ? 7.256 32.046 47.987 1.00 19.31 227 ILE A CA 1
ATOM 775 C C . ILE A 1 106 ? 7.466 33.362 48.724 1.00 19.17 227 ILE A C 1
ATOM 776 O O . ILE A 1 106 ? 6.505 34.098 48.978 1.00 21.45 227 ILE A O 1
ATOM 781 N N . LYS A 1 107 ? 8.716 33.646 49.078 1.00 13.38 228 LYS A N 1
ATOM 782 C CA . LYS A 1 107 ? 9.102 34.899 49.720 1.00 12.34 228 LYS A CA 1
ATOM 783 C C . LYS A 1 107 ? 9.982 35.678 48.751 1.00 12.82 228 LYS A C 1
ATOM 784 O O . LYS A 1 107 ? 11.000 35.156 48.284 1.00 13.69 228 LYS A O 1
ATOM 790 N N . ILE A 1 108 ? 9.585 36.916 48.448 1.00 10.97 229 ILE A N 1
ATOM 791 C CA . ILE A 1 108 ? 10.312 37.792 47.524 1.00 10.98 229 ILE A CA 1
ATOM 792 C C . ILE A 1 108 ? 11.060 38.818 48.356 1.00 14.05 229 ILE A C 1
ATOM 793 O O . ILE A 1 108 ? 10.440 39.553 49.133 1.00 12.39 229 ILE A O 1
ATOM 798 N N . TYR A 1 109 ? 12.382 38.885 48.194 1.00 11.36 230 TYR A N 1
ATOM 799 C CA . TYR A 1 109 ? 13.202 39.785 48.991 1.00 10.75 230 TYR A CA 1
ATOM 800 C C . TYR A 1 109 ? 13.544 41.048 48.205 1.00 11.72 230 TYR A C 1
ATOM 801 O O . TYR A 1 109 ? 13.476 41.089 46.976 1.00 12.02 230 TYR A O 1
ATOM 810 N N . GLN A 1 110 ? 13.887 42.091 48.951 1.00 11.19 231 GLN A N 1
ATOM 811 C CA . GLN A 1 110 ? 14.189 43.412 48.413 1.00 11.84 231 GLN A CA 1
ATOM 812 C C . GLN A 1 110 ? 15.661 43.711 48.653 1.00 13.36 231 GLN A C 1
ATOM 813 O O . GLN A 1 110 ? 16.201 43.362 49.704 1.00 14.69 231 GLN A O 1
ATOM 819 N N . ARG A 1 111 ? 16.323 44.337 47.682 1.00 12.43 232 ARG A N 1
ATOM 820 C CA . ARG A 1 111 ? 17.723 44.718 47.848 1.00 14.07 232 ARG A CA 1
ATOM 821 C C . ARG A 1 111 ? 17.827 46.174 48.281 1.00 15.70 232 ARG A C 1
ATOM 822 O O . ARG A 1 111 ? 17.216 47.052 47.667 1.00 17.15 232 ARG A O 1
ATOM 830 N N . PHE A 1 112 ? 18.620 46.419 49.319 1.00 14.78 233 PHE A N 1
ATOM 831 C CA . PHE A 1 112 ? 18.874 47.756 49.835 1.00 15.10 233 PHE A CA 1
ATOM 832 C C . PHE A 1 112 ? 20.311 48.160 49.528 1.00 21.43 233 PHE A C 1
ATOM 833 O O . PHE A 1 112 ? 21.189 47.314 49.339 1.00 21.26 233 PHE A O 1
ATOM 841 N N . ARG A 1 113 ? 20.545 49.474 49.471 1.00 19.00 234 ARG A N 1
ATOM 842 C CA . ARG A 1 113 ? 21.861 49.958 49.072 1.00 27.54 234 ARG A CA 1
ATOM 843 C C . ARG A 1 113 ? 22.892 49.802 50.184 1.00 28.40 234 ARG A C 1
ATOM 844 O O . ARG A 1 113 ? 24.081 49.619 49.898 1.00 31.16 234 ARG A O 1
ATOM 852 N N . THR A 1 114 ? 22.466 49.882 51.440 1.00 26.70 235 THR A N 1
ATOM 853 C CA . THR A 1 114 ? 23.348 49.788 52.593 1.00 30.82 235 THR A CA 1
ATOM 854 C C . THR A 1 114 ? 22.897 48.654 53.503 1.00 32.11 235 THR A C 1
ATOM 855 O O . THR A 1 114 ? 21.825 48.070 53.323 1.00 30.41 235 THR A O 1
ATOM 859 N N . GLY A 1 115 ? 23.734 48.344 54.494 1.00 31.92 236 GLY A N 1
ATOM 860 C CA . GLY A 1 115 ? 23.391 47.344 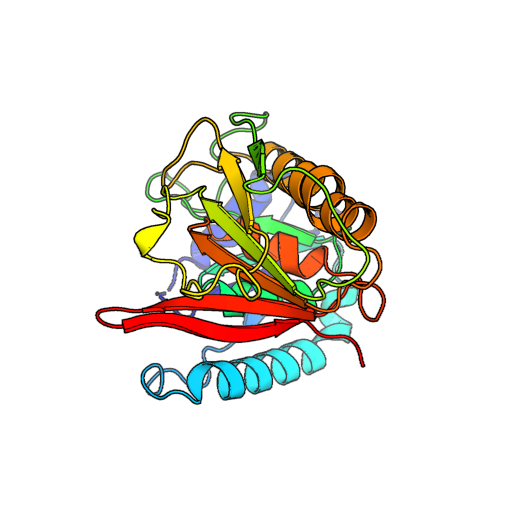55.488 1.00 31.92 236 GLY A CA 1
ATOM 861 C C . GLY A 1 115 ? 24.322 46.149 55.555 1.00 32.04 236 GLY A C 1
ATOM 862 O O . GLY A 1 115 ? 25.003 45.826 54.577 1.00 30.96 236 GLY A O 1
ATOM 863 N N . ASN A 1 116 ? 24.348 45.479 56.715 1.00 32.91 237 ASN A N 1
ATOM 864 C CA . ASN A 1 116 ? 25.160 44.272 56.869 1.00 36.26 237 ASN A CA 1
ATOM 865 C C . ASN A 1 116 ? 24.721 43.182 55.898 1.00 32.82 237 ASN A C 1
ATOM 866 O O . ASN A 1 116 ? 25.558 42.472 55.325 1.00 30.77 237 ASN A O 1
ATOM 871 N N . LEU A 1 117 ? 23.411 43.019 55.721 1.00 27.70 238 LEU A N 1
ATOM 872 C CA . LEU A 1 117 ? 22.831 42.086 54.755 1.00 22.94 238 LEU A CA 1
ATOM 873 C C . LEU A 1 117 ? 21.962 42.918 53.824 1.00 19.01 238 LEU A C 1
ATOM 874 O O . LEU A 1 117 ? 20.858 43.314 54.207 1.00 17.34 238 LEU A O 1
ATOM 879 N N . LYS A 1 118 ? 22.471 43.176 52.617 1.00 19.46 239 LYS A N 1
ATOM 880 C CA . LYS A 1 118 ? 21.792 44.052 51.665 1.00 18.47 239 LYS A CA 1
ATOM 881 C C . LYS A 1 118 ? 20.383 43.568 51.336 1.00 16.87 239 LYS A C 1
ATOM 882 O O . LYS A 1 118 ? 19.522 44.377 50.967 1.00 16.43 239 LYS A O 1
ATOM 888 N N . TRP A 1 119 ? 20.118 42.267 51.453 1.00 15.33 240 TRP A N 1
ATOM 889 C CA . TRP A 1 119 ? 18.818 41.731 51.055 1.00 15.27 240 TRP A CA 1
ATOM 890 C C . TRP A 1 119 ? 17.883 41.444 52.228 1.00 15.75 240 TRP A C 1
ATOM 891 O O . TRP A 1 119 ? 16.781 40.932 52.010 1.00 14.27 240 TRP A O 1
ATOM 902 N N . ASN A 1 120 ? 18.267 41.771 53.460 1.00 13.43 241 ASN A N 1
ATOM 903 C CA . ASN A 1 120 ? 17.334 41.608 54.564 1.00 14.87 241 ASN A CA 1
ATOM 904 C C . ASN A 1 120 ? 16.432 42.837 54.670 1.00 14.22 241 ASN A C 1
ATOM 905 O O . ASN A 1 120 ? 16.826 43.950 54.324 1.00 16.23 241 ASN A O 1
ATOM 910 N N . TRP A 1 121 ? 15.200 42.616 55.119 1.00 15.98 242 TRP A N 1
ATOM 911 C CA . TRP A 1 121 ? 14.264 43.725 55.293 1.00 14.93 242 TRP A CA 1
ATOM 912 C C . TRP A 1 121 ? 14.808 44.755 56.277 1.00 19.37 242 TRP A C 1
ATOM 913 O O . TRP A 1 121 ? 15.435 44.409 57.281 1.00 19.63 242 TRP A O 1
ATOM 924 N N . GLU A 1 122 ? 14.536 46.032 56.000 1.00 16.24 243 GLU A N 1
ATOM 925 C CA . GLU A 1 122 ? 14.901 47.096 56.930 1.00 16.98 243 GLU A CA 1
ATOM 926 C C . GLU A 1 122 ? 13.869 47.298 58.032 1.00 19.24 243 GLU A C 1
ATOM 927 O O . GLU A 1 122 ? 14.162 47.981 59.021 1.00 19.36 243 GLU A O 1
ATOM 933 N N . SER A 1 123 ? 12.673 46.735 57.887 1.00 16.31 244 SER A N 1
ATOM 934 C CA . SER A 1 123 ? 11.633 46.896 58.888 1.00 18.53 244 SER A CA 1
ATOM 935 C C . SER A 1 123 ? 10.740 45.668 58.873 1.00 18.74 244 SER A C 1
ATOM 936 O O . SER A 1 123 ? 10.735 44.899 57.909 1.00 15.87 244 SER A O 1
ATOM 939 N N . SER A 1 124 ? 9.981 45.493 59.960 1.00 18.22 245 SER A N 1
ATOM 940 C CA . SER A 1 124 ? 9.006 44.418 60.083 1.00 18.19 245 SER A CA 1
ATOM 941 C C . SER A 1 124 ? 7.571 44.929 60.132 1.00 20.81 245 SER A C 1
ATOM 942 O O . SER A 1 124 ? 6.652 44.161 60.434 1.00 21.77 245 SER A O 1
ATOM 945 N N . GLU A 1 125 ? 7.353 46.207 59.851 1.00 19.35 246 GLU A N 1
ATOM 946 C CA . GLU A 1 125 ? 6.019 46.776 59.925 1.00 20.63 246 GLU A CA 1
ATOM 947 C C . GLU A 1 125 ? 5.800 47.636 58.692 1.00 15.90 246 GLU A C 1
ATOM 948 O O . GLU A 1 125 ? 6.720 47.861 57.906 1.00 15.57 246 GLU A O 1
ATOM 954 N N . ILE A 1 126 ? 4.562 48.095 58.521 1.00 16.66 247 ILE A N 1
ATOM 955 C CA . ILE A 1 126 ? 4.266 49.022 57.435 1.00 17.14 247 ILE A CA 1
ATOM 956 C C . ILE A 1 126 ? 5.032 50.315 57.671 1.00 20.61 247 ILE A C 1
ATOM 957 O O . ILE A 1 126 ? 5.007 50.879 58.776 1.00 17.33 247 ILE A O 1
ATOM 962 N N . THR A 1 127 ? 5.752 50.776 56.639 1.00 14.37 248 THR A N 1
ATOM 963 C CA . THR A 1 127 ? 6.478 52.037 56.691 1.00 14.40 248 THR A CA 1
ATOM 964 C C . THR A 1 127 ? 6.029 53.034 55.639 1.00 14.13 248 THR A C 1
ATOM 965 O O . THR A 1 127 ? 6.521 54.170 55.644 1.00 15.83 248 THR A O 1
ATOM 969 N N . ASN A 1 128 ? 5.139 52.642 54.730 1.00 12.68 249 ASN A N 1
ATOM 970 C CA . ASN A 1 128 ? 4.749 53.502 53.622 1.00 13.06 249 ASN A CA 1
ATOM 971 C C . ASN A 1 128 ? 3.256 53.333 53.372 1.00 14.26 249 ASN A C 1
ATOM 972 O O . ASN A 1 128 ? 2.613 52.399 53.856 1.00 17.30 249 ASN A O 1
ATOM 977 N N . ASN A 1 129 ? 2.708 54.255 52.595 1.00 14.49 250 ASN A N 1
ATOM 978 C CA . ASN A 1 129 ? 1.325 54.231 52.144 1.00 12.19 250 ASN A CA 1
ATOM 979 C C . ASN A 1 129 ? 1.308 54.418 50.633 1.00 11.95 250 ASN A C 1
ATOM 980 O O . ASN A 1 129 ? 2.148 55.130 50.087 1.00 12.33 250 ASN A O 1
ATOM 985 N N . PHE A 1 130 ? 0.377 53.756 49.969 1.00 12.01 251 PHE A N 1
ATOM 986 C CA . PHE A 1 130 ? 0.285 53.781 48.512 1.00 12.85 251 PHE A CA 1
ATOM 987 C C . PHE A 1 130 ? -1.094 54.276 48.115 1.00 14.44 251 PHE A C 1
ATOM 988 O O . PHE A 1 130 ? -2.100 53.885 48.720 1.00 15.80 251 PHE A O 1
ATOM 996 N N . TYR A 1 131 ? -1.149 55.163 47.116 1.00 11.51 252 TYR A N 1
ATOM 997 C CA . TYR A 1 131 ? -2.412 55.802 46.785 1.00 12.14 252 TYR A CA 1
ATOM 998 C C . TYR A 1 131 ? -2.473 56.105 45.292 1.00 12.23 252 TYR A C 1
ATOM 999 O O . TYR A 1 131 ? -1.454 56.138 44.596 1.00 11.74 252 TYR A O 1
A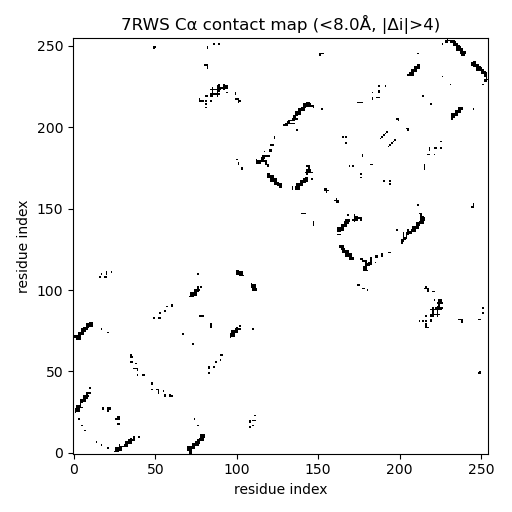TOM 1008 N N . VAL A 1 132 ? -3.692 56.342 44.820 1.00 12.51 253 VAL A N 1
ATOM 1009 C CA . VAL A 1 132 ? -3.992 56.404 43.394 1.00 13.08 253 VAL A CA 1
ATOM 1010 C C . VAL A 1 132 ? -4.487 57.798 43.045 1.00 19.02 253 VAL A C 1
ATOM 1011 O O . VAL A 1 132 ? -5.300 58.382 43.774 1.00 16.36 253 VAL A O 1
ATOM 1015 N N . GLU A 1 133 ? -3.963 58.341 41.952 1.00 11.68 254 GLU A N 1
ATOM 1016 C CA . GLU A 1 133 ? -4.550 59.482 41.263 1.00 15.89 254 GLU A CA 1
ATOM 1017 C C . GLU A 1 133 ? -5.130 59.048 39.927 1.00 15.65 254 GLU A C 1
ATOM 1018 O O . GLU A 1 133 ? -4.457 58.364 39.154 1.00 14.72 254 GLU A O 1
ATOM 1024 N N . GLN A 1 134 ? -6.358 59.470 39.626 1.00 17.30 255 GLN A N 1
ATOM 1025 C CA . GLN A 1 134 ? -6.925 59.225 38.299 1.00 16.93 255 GLN A CA 1
ATOM 1026 C C . GLN A 1 134 ? -7.026 60.533 37.528 1.00 19.55 255 GLN A C 1
ATOM 1027 O O . GLN A 1 134 ? -7.526 61.534 38.048 1.00 15.72 255 GLN A O 1
ATOM 1033 N N . LEU A 1 135 ? -6.527 60.530 36.296 1.00 14.83 256 LEU A N 1
ATOM 1034 C CA . LEU A 1 135 ? -6.508 61.729 35.479 1.00 16.74 256 LEU A CA 1
ATOM 1035 C C . LEU A 1 135 ? -7.724 61.830 34.570 1.00 21.54 256 LEU A C 1
ATOM 1036 O O . LEU A 1 135 ? -7.755 62.681 33.676 1.00 27.62 256 LEU A O 1
ATOM 1041 N N . TYR A 1 136 ? -8.722 60.986 34.777 1.00 21.78 257 TYR A N 1
ATOM 1042 C CA . TYR A 1 136 ? -9.975 61.065 34.050 1.00 24.57 257 TYR A CA 1
ATOM 1043 C C . TYR A 1 136 ? -11.102 61.258 35.055 1.00 23.93 257 TYR A C 1
ATOM 1044 O O . TYR A 1 136 ? -10.941 61.006 36.251 1.00 23.86 257 TYR A O 1
ATOM 1053 N N . THR A 1 137 ? -12.247 61.734 34.570 1.00 30.46 258 THR A N 1
ATOM 1054 C CA . THR A 1 137 ? -13.375 61.937 35.471 1.00 32.02 258 THR A CA 1
ATOM 1055 C C . THR A 1 137 ? -14.246 60.691 35.583 1.00 31.03 258 THR A C 1
ATOM 1056 O O . THR A 1 137 ? -14.502 60.208 36.690 1.00 35.50 258 THR A O 1
ATOM 1060 N N . ASP A 1 138 ? -14.703 60.159 34.451 1.00 31.55 259 ASP A N 1
ATOM 1061 C CA . ASP A 1 138 ? -15.597 59.013 34.438 1.00 29.05 259 ASP A CA 1
ATOM 1062 C C . ASP A 1 138 ? -15.024 57.928 33.540 1.00 24.99 259 ASP A C 1
ATOM 1063 O O . ASP A 1 138 ? -14.325 58.212 32.565 1.00 24.66 259 ASP A O 1
ATOM 1068 N N . GLY A 1 139 ? -15.352 56.683 33.863 1.00 22.23 260 GLY A N 1
ATOM 1069 C CA . GLY A 1 139 ? -15.144 55.594 32.938 1.00 21.18 260 GLY A CA 1
ATOM 1070 C C . GLY A 1 139 ? -16.149 55.663 31.796 1.00 25.62 260 GLY A C 1
ATOM 1071 O O . GLY A 1 139 ? -17.010 56.543 31.721 1.00 21.57 260 GLY A O 1
ATOM 1072 N N . ASN A 1 140 ? -16.025 54.703 30.882 1.00 19.05 261 ASN A N 1
ATOM 1073 C CA . ASN A 1 140 ? -16.911 54.618 29.726 1.00 22.02 261 ASN A CA 1
ATOM 1074 C C . ASN A 1 140 ? -16.786 53.228 29.125 1.00 22.98 261 ASN A C 1
ATOM 1075 O O . ASN A 1 140 ? -15.888 52.461 29.475 1.00 18.69 261 ASN A O 1
ATOM 1080 N N . GLU A 1 141 ? -17.667 52.933 28.169 1.00 22.85 262 GLU A N 1
ATOM 1081 C CA . GLU A 1 141 ? -17.742 51.610 27.565 1.00 24.11 262 GLU A CA 1
ATOM 1082 C C . GLU A 1 141 ? -16.967 51.505 26.257 1.00 22.60 262 GLU A C 1
ATOM 1083 O O . GLU A 1 141 ? -17.040 50.466 25.586 1.00 25.29 262 GLU A O 1
ATOM 1089 N N . ILE A 1 142 ? -16.207 52.531 25.890 1.00 20.21 263 ILE A N 1
ATOM 1090 C CA . ILE A 1 142 ? -15.527 52.576 24.596 1.00 21.23 263 ILE A CA 1
ATOM 1091 C C . ILE A 1 142 ? -14.036 52.296 24.729 1.00 20.31 263 ILE A C 1
ATOM 1092 O O . ILE A 1 142 ? -13.478 51.495 23.976 1.00 20.85 263 ILE A O 1
ATOM 1097 N N . ASP A 1 143 ? -13.371 52.955 25.678 1.00 20.02 264 ASP A N 1
ATOM 1098 C CA . ASP A 1 143 ? -11.926 52.813 25.811 1.00 17.51 264 ASP A CA 1
ATOM 1099 C C . ASP A 1 143 ? -11.547 51.373 26.120 1.00 15.45 264 ASP A C 1
ATOM 1100 O O . ASP A 1 143 ? -12.181 50.705 26.941 1.00 17.52 264 ASP A O 1
ATOM 1105 N N . THR A 1 144 ? -10.491 50.901 25.465 1.00 13.58 265 THR A N 1
ATOM 1106 C CA . THR A 1 144 ? -9.976 49.562 25.701 1.00 14.46 265 THR A CA 1
ATOM 1107 C C . THR A 1 144 ? -8.580 49.546 26.296 1.00 13.00 265 THR A C 1
ATOM 1108 O O . THR A 1 144 ? -8.075 48.462 26.598 1.00 14.74 265 THR A O 1
ATOM 1112 N N . GLU A 1 145 ? -7.928 50.695 26.436 1.00 12.18 266 GLU A N 1
ATOM 1113 C CA . GLU A 1 145 ? -6.600 50.744 27.022 1.00 11.96 266 GLU A CA 1
ATOM 1114 C C . GLU A 1 145 ? -6.549 51.816 28.091 1.00 13.01 266 GLU A C 1
ATOM 1115 O O . GLU A 1 145 ? -7.234 52.834 28.010 1.00 13.65 266 GLU A O 1
ATOM 1121 N N . VAL A 1 146 ? -5.701 51.575 29.081 1.00 11.81 267 VAL A N 1
ATOM 1122 C CA . VAL A 1 146 ? -5.431 52.526 30.147 1.00 11.12 267 VAL A CA 1
ATOM 1123 C C . VAL A 1 146 ? -3.922 52.589 30.348 1.00 11.66 267 VAL A C 1
ATOM 1124 O O . VAL A 1 146 ? -3.241 51.560 30.277 1.00 12.01 267 VAL A O 1
ATOM 1128 N N . ASN A 1 147 ? -3.403 53.782 30.657 1.00 10.31 268 ASN A N 1
ATOM 1129 C CA . ASN A 1 147 ? -2.004 53.955 31.044 1.00 10.61 268 ASN A CA 1
ATOM 1130 C C . ASN A 1 147 ? -1.905 53.973 32.565 1.00 11.51 268 ASN A C 1
ATOM 1131 O O . ASN A 1 147 ? -2.668 54.686 33.224 1.00 10.20 268 ASN A O 1
ATOM 1136 N N . LEU A 1 148 ? -0.955 53.215 33.113 1.00 7.80 269 LEU A N 1
ATOM 1137 C CA . LEU A 1 148 ? -0.744 53.138 34.559 1.00 7.72 269 LEU A CA 1
ATOM 1138 C C . LEU A 1 148 ? 0.696 53.516 34.860 1.00 9.12 269 LEU A C 1
ATOM 1139 O O . LEU A 1 148 ? 1.626 52.832 34.413 1.00 10.24 269 LEU A O 1
ATOM 1144 N N . ILE A 1 149 ? 0.882 54.595 35.617 1.00 7.59 270 ILE A N 1
ATOM 1145 C CA . ILE A 1 149 ? 2.206 55.078 35.991 1.00 9.58 270 ILE A CA 1
ATOM 1146 C C . ILE A 1 149 ? 2.463 54.650 37.426 1.00 9.86 270 ILE A C 1
ATOM 1147 O O . ILE A 1 149 ? 1.621 54.891 38.301 1.00 8.89 270 ILE A O 1
ATOM 1152 N N . LEU A 1 150 ? 3.595 53.957 37.661 1.00 8.10 271 LEU A N 1
ATOM 1153 C CA . LEU A 1 150 ? 3.954 53.459 38.992 1.00 10.11 271 LEU A CA 1
ATOM 1154 C C . LEU A 1 150 ? 5.130 54.293 39.479 1.00 10.57 271 LEU A C 1
ATOM 1155 O O . LEU A 1 150 ? 6.264 54.102 39.035 1.00 10.26 271 LEU A O 1
ATOM 1160 N N . SER A 1 151 ? 4.862 55.252 40.357 1.00 9.45 272 SER A N 1
ATOM 1161 C CA . SER A 1 151 ? 5.887 56.204 40.772 1.00 8.55 272 SER A CA 1
ATOM 1162 C C . SER A 1 151 ? 6.234 55.939 42.238 1.00 9.52 272 SER A C 1
ATOM 1163 O O . SER A 1 151 ? 5.729 56.606 43.146 1.00 11.26 272 SER A O 1
ATOM 1166 N N . LEU A 1 152 ? 7.103 54.947 42.465 1.00 8.88 273 LEU A N 1
ATOM 1167 C CA . LEU A 1 152 ? 7.550 54.589 43.814 1.00 9.56 273 LEU A CA 1
ATOM 1168 C C . LEU A 1 152 ? 8.993 55.004 44.076 1.00 11.56 273 LEU A C 1
ATOM 1169 O O . LEU A 1 152 ? 9.273 55.737 45.033 1.00 11.54 273 LEU A O 1
ATOM 1174 N N . SER A 1 153 ? 9.932 54.509 43.265 1.00 12.07 274 SER A N 1
ATOM 1175 C CA . SER A 1 153 ? 11.340 54.865 43.405 1.00 9.49 274 SER A CA 1
ATOM 1176 C C . SER A 1 153 ? 11.595 56.311 43.026 1.00 13.69 274 SER A C 1
ATOM 1177 O O . SER A 1 153 ? 12.604 56.888 43.447 1.00 13.63 274 SER A O 1
ATOM 1180 N N . ALA A 1 154 ? 10.707 56.892 42.230 1.00 12.12 275 ALA A N 1
ATOM 1181 C CA . ALA A 1 154 ? 10.825 58.270 41.780 1.00 14.44 275 ALA A CA 1
ATOM 1182 C C . ALA A 1 154 ? 9.486 58.643 41.178 1.00 11.24 275 ALA A C 1
ATOM 1183 O O . ALA A 1 154 ? 8.675 57.768 40.858 1.00 10.05 275 ALA A O 1
ATOM 1185 N N . GLU A 1 155 ? 9.260 59.946 41.036 1.00 10.39 276 GLU A N 1
ATOM 1186 C CA . GLU A 1 155 ? 8.061 60.444 40.378 1.00 9.50 276 GLU A CA 1
ATOM 1187 C C . GLU A 1 155 ? 8.316 60.556 38.878 1.00 10.39 276 GLU A C 1
ATOM 1188 O O . GLU A 1 155 ? 9.179 61.324 38.449 1.00 12.46 276 GLU A O 1
ATOM 1194 N N . ILE A 1 156 ? 7.554 59.809 38.087 1.00 10.63 277 ILE A N 1
ATOM 1195 C CA . ILE A 1 156 ? 7.646 59.874 36.630 1.00 8.68 277 ILE A CA 1
ATOM 1196 C C . ILE A 1 156 ? 6.773 61.037 36.159 1.00 11.02 277 ILE A C 1
ATOM 1197 O O . ILE A 1 156 ? 5.546 60.987 36.264 1.00 13.01 277 ILE A O 1
ATOM 1202 N N . SER A 1 157 ? 7.394 62.095 35.644 1.00 13.40 278 SER A N 1
ATOM 1203 C CA . SER A 1 157 ? 6.584 63.236 35.228 1.00 13.22 278 SER A CA 1
ATOM 1204 C C . SER A 1 157 ? 5.826 62.912 33.946 1.00 12.34 278 SER A C 1
ATOM 1205 O O . SER A 1 157 ? 6.262 62.100 33.123 1.00 11.98 278 SER A O 1
ATOM 1208 N N . LEU A 1 158 ? 4.654 63.524 33.799 1.00 11.21 279 LEU A N 1
ATOM 1209 C CA . LEU A 1 158 ? 3.736 63.094 32.747 1.00 14.53 279 LEU A CA 1
ATOM 1210 C C . LEU A 1 158 ? 4.260 63.399 31.356 1.00 13.04 279 LEU A C 1
ATOM 1211 O O . LEU A 1 158 ? 3.828 62.755 30.397 1.00 13.31 279 LEU A O 1
ATOM 1216 N N . ASP A 1 159 ? 5.180 64.353 31.219 1.00 12.86 280 ASP A N 1
ATOM 1217 C CA . ASP A 1 159 ? 5.732 64.616 29.896 1.00 15.38 280 ASP A CA 1
ATOM 1218 C C . ASP A 1 159 ? 6.525 63.442 29.340 1.00 15.70 280 ASP A C 1
ATOM 1219 O O . ASP A 1 159 ? 6.796 63.424 28.134 1.00 13.86 280 ASP A O 1
ATOM 1224 N N . ARG A 1 160 ? 6.861 62.448 30.166 1.00 13.96 281 ARG A N 1
ATOM 1225 C CA . ARG A 1 160 ? 7.604 61.283 29.708 1.00 12.99 281 ARG A CA 1
ATOM 1226 C C . ARG A 1 160 ? 6.717 60.153 29.193 1.00 12.87 281 ARG A C 1
ATOM 1227 O O . ARG A 1 160 ? 7.238 59.191 28.616 1.00 13.38 281 ARG A O 1
ATOM 1235 N N . ILE A 1 161 ? 5.410 60.257 29.366 1.00 9.67 282 ILE A N 1
ATOM 1236 C CA . ILE A 1 161 ? 4.480 59.207 28.939 1.00 13.72 282 ILE A CA 1
ATOM 1237 C C . ILE A 1 161 ? 4.030 59.541 27.512 1.00 12.99 282 ILE A C 1
ATOM 1238 O O . ILE A 1 161 ? 3.511 60.639 27.277 1.00 13.42 282 ILE A O 1
ATOM 1243 N N . PRO A 1 162 ? 4.195 58.616 26.560 1.00 13.87 283 PRO A N 1
ATOM 1244 C CA . PRO A 1 162 ? 3.647 58.845 25.209 1.00 15.82 283 PRO A CA 1
ATOM 1245 C C . PRO A 1 162 ? 2.152 59.108 25.286 1.00 15.94 283 PRO A C 1
ATOM 1246 O O . PRO A 1 162 ? 1.380 58.277 25.779 1.00 16.69 283 PRO A O 1
ATOM 1250 N N . THR A 1 163 ? 1.744 60.275 24.788 1.00 12.20 284 THR A N 1
ATOM 1251 C CA . THR A 1 163 ? 0.386 60.782 24.933 1.00 13.32 284 THR A CA 1
ATOM 1252 C C . THR A 1 163 ? -0.115 61.295 23.592 1.00 13.15 284 THR A C 1
ATOM 1253 O O . THR A 1 163 ? 0.600 62.026 22.908 1.00 13.81 284 THR A O 1
ATOM 1257 N N . PHE A 1 164 ? -1.333 60.928 23.215 1.00 14.38 285 PHE A N 1
ATOM 1258 C CA . PHE A 1 164 ? -1.853 61.358 21.920 1.00 15.26 285 PHE A CA 1
ATOM 1259 C C . PHE A 1 164 ? -2.286 62.816 21.973 1.00 20.53 285 PHE A C 1
ATOM 1260 O O . PHE A 1 164 ? -2.798 63.297 22.992 1.00 19.97 285 PHE A O 1
ATOM 1268 N N . SER A 1 165 ? -2.064 63.526 20.864 1.00 18.68 286 SER A N 1
ATOM 1269 C CA . SER A 1 165 ? -2.339 64.957 20.853 1.00 25.16 286 SER A CA 1
ATOM 1270 C C . SER A 1 165 ? -3.829 65.262 20.749 1.00 26.60 286 SER A C 1
ATOM 1271 O O . SER A 1 165 ? -4.276 66.295 21.257 1.00 33.98 286 SER A O 1
ATOM 1274 N N . ASN A 1 166 ? -4.617 64.386 20.134 1.00 25.26 287 ASN A N 1
ATOM 1275 C CA . ASN A 1 166 ? -6.027 64.671 19.905 1.00 30.58 287 ASN A CA 1
ATOM 1276 C C . ASN A 1 166 ? -6.879 64.121 21.044 1.00 34.68 287 ASN A C 1
ATOM 1277 O O . ASN A 1 166 ? -6.647 63.011 21.532 1.00 24.70 287 ASN A O 1
ATOM 1282 N N . GLN A 1 167 ? -7.894 64.896 21.441 1.00 34.21 288 GLN A N 1
ATOM 1283 C CA . GLN A 1 167 ? -8.669 64.556 22.633 1.00 36.20 288 GLN A CA 1
ATOM 1284 C C . GLN A 1 167 ? -9.432 63.248 22.468 1.00 32.98 288 GLN A C 1
ATOM 1285 O O . GLN A 1 167 ? -9.580 62.492 23.435 1.00 35.11 288 GLN A O 1
ATOM 1291 N N . GLU A 1 168 ? -9.905 62.949 21.261 1.00 34.95 289 GLU A N 1
ATOM 1292 C CA . GLU A 1 168 ? -10.659 61.718 21.059 1.00 38.28 289 GLU A CA 1
ATOM 1293 C C . GLU A 1 168 ? -9.796 60.466 21.157 1.00 30.68 289 GLU A C 1
ATOM 1294 O O . GLU A 1 168 ? -10.344 59.359 21.172 1.00 34.25 289 GLU A O 1
ATOM 1300 N N . TYR A 1 169 ? -8.469 60.606 21.224 1.00 22.68 290 TYR A N 1
ATOM 1301 C CA . TYR A 1 169 ? -7.579 59.461 21.252 1.00 18.43 290 TYR A CA 1
ATOM 1302 C C . TYR A 1 169 ? -6.827 59.353 22.578 1.00 16.47 290 TYR A C 1
ATOM 1303 O O . TYR A 1 169 ? -6.190 58.326 22.830 1.00 17.16 290 TYR A O 1
ATOM 1312 N N . LYS A 1 170 ? -6.878 60.382 23.423 1.00 16.95 291 LYS A N 1
ATOM 1313 C CA . LYS A 1 170 ? -6.122 60.362 24.672 1.00 16.32 291 LYS A CA 1
ATOM 1314 C C . LYS A 1 170 ? -6.526 59.164 25.526 1.00 13.62 291 LYS A C 1
ATOM 1315 O O . LYS A 1 170 ? -7.712 58.891 25.729 1.00 15.19 291 LYS A O 1
ATOM 1321 N N . VAL A 1 171 ? -5.525 58.435 26.002 1.00 12.85 292 VAL A N 1
ATOM 1322 C CA . VAL A 1 171 ? -5.710 57.202 26.759 1.00 9.66 292 VAL A CA 1
ATOM 1323 C C . VAL A 1 171 ? -5.922 57.563 28.225 1.00 11.63 292 VAL A C 1
ATOM 1324 O O . VAL A 1 171 ? -5.114 58.321 28.781 1.00 13.59 292 VAL A O 1
ATOM 1328 N N . PRO A 1 172 ? -6.978 57.067 28.871 1.00 11.31 293 PRO A N 1
ATOM 1329 C CA . PRO A 1 172 ? -7.174 57.349 30.304 1.00 13.23 293 PRO A CA 1
ATOM 1330 C C . PRO A 1 172 ? -5.985 56.862 31.111 1.00 12.75 293 PRO A C 1
ATOM 1331 O O . PRO A 1 172 ? -5.444 55.782 30.859 1.00 10.87 293 PRO A O 1
ATOM 1335 N N . THR A 1 173 ? -5.594 57.661 32.101 1.00 12.89 294 THR A N 1
ATOM 1336 C CA . THR A 1 173 ? -4.345 57.441 32.820 1.00 11.00 294 THR A CA 1
ATOM 1337 C C . THR A 1 173 ? -4.580 57.494 34.324 1.00 13.23 294 THR A C 1
ATOM 1338 O O . THR A 1 173 ? -5.383 58.301 34.808 1.00 12.60 294 THR A O 1
ATOM 1342 N N . LEU A 1 174 ? -3.899 56.595 35.050 1.00 9.74 295 LEU A N 1
ATOM 1343 C CA . LEU A 1 174 ? -3.905 56.557 36.512 1.00 11.80 295 LEU A CA 1
ATOM 1344 C C . LEU A 1 174 ? -2.460 56.534 36.981 1.00 10.54 295 LEU A C 1
ATOM 1345 O O . LEU A 1 174 ? -1.586 56.010 36.287 1.00 11.78 295 LEU A O 1
ATOM 1350 N N . ILE A 1 175 ? -2.215 57.066 38.181 1.00 10.18 296 ILE A N 1
ATOM 1351 C CA . ILE A 1 175 ? -0.897 57.027 38.804 1.00 10.53 296 ILE A CA 1
ATOM 1352 C C . ILE A 1 175 ? -1.018 56.353 40.157 1.00 10.41 296 ILE A C 1
ATOM 1353 O O . ILE A 1 175 ? -1.878 56.727 40.964 1.00 12.51 296 ILE A O 1
ATOM 1358 N N . LEU A 1 176 ? -0.144 55.388 40.413 1.00 9.02 297 LEU A N 1
ATOM 1359 C CA . LEU A 1 176 ? -0.013 54.770 41.726 1.00 11.47 297 LEU A CA 1
ATOM 1360 C C . LEU A 1 176 ? 1.292 55.275 42.319 1.00 10.67 297 LEU A C 1
ATOM 1361 O O . LEU A 1 176 ? 2.366 55.033 41.756 1.00 11.55 297 LEU A O 1
ATOM 1366 N N . ARG A 1 177 ? 1.199 56.021 43.428 1.00 9.46 298 ARG A N 1
ATOM 1367 C CA . ARG A 1 177 ? 2.353 56.635 44.090 1.00 12.56 298 ARG A CA 1
ATOM 1368 C C . ARG A 1 177 ? 2.466 56.151 45.536 1.00 10.62 298 ARG A C 1
ATOM 1369 O O . ARG A 1 177 ? 1.511 55.616 46.081 1.00 12.79 298 ARG A O 1
ATOM 1377 N N . SER A 1 178 ? 3.592 56.414 46.192 1.00 11.70 299 SER A N 1
ATOM 1378 C CA . SER A 1 178 ? 3.777 56.192 47.613 1.00 10.20 299 SER A CA 1
ATOM 1379 C C . SER A 1 178 ? 3.979 57.562 48.244 1.00 13.09 299 SER A C 1
ATOM 1380 O O . SER A 1 178 ? 4.524 58.472 47.621 1.00 12.35 299 SER A O 1
ATOM 1383 N N . ASP A 1 179 ? 3.651 57.663 49.537 1.00 11.60 300 ASP A N 1
ATOM 1384 C CA . ASP A 1 179 ? 3.967 58.849 50.364 1.00 13.46 300 ASP A CA 1
ATOM 1385 C C . ASP A 1 179 ? 5.439 59.107 50.377 1.00 12.92 300 ASP A C 1
ATOM 1386 O O . ASP A 1 179 ? 5.861 60.257 50.255 1.00 16.53 300 ASP A O 1
ATOM 1391 N N . ARG A 1 180 ? 6.247 58.067 50.654 1.00 13.15 301 ARG A N 1
ATOM 1392 C CA . ARG A 1 180 ? 7.701 58.195 50.557 1.00 15.02 301 ARG A CA 1
ATOM 1393 C C . ARG A 1 180 ? 8.140 57.607 49.231 1.00 13.13 301 ARG A C 1
ATOM 1394 O O . ARG A 1 180 ? 7.917 56.421 48.975 1.00 11.20 301 ARG A O 1
ATOM 1402 N N . GLN A 1 181 ? 8.653 58.463 48.355 1.00 15.75 302 GLN A N 1
ATOM 1403 C CA . GLN A 1 181 ? 9.262 58.032 47.108 1.00 13.64 302 GLN A CA 1
ATOM 1404 C C . GLN A 1 181 ? 10.781 58.030 47.246 1.00 17.22 302 GLN A C 1
ATOM 1405 O O . GLN A 1 181 ? 11.373 58.863 47.939 1.00 23.99 302 GLN A O 1
ATOM 1411 N N . GLY A 1 182 ? 11.401 57.093 46.551 1.00 14.29 303 GLY A N 1
ATOM 1412 C CA . GLY A 1 182 ? 12.829 56.922 46.624 1.00 16.69 303 GLY A CA 1
ATOM 1413 C C . GLY A 1 182 ? 13.234 55.466 46.676 1.00 15.43 303 GLY A C 1
ATOM 1414 O O . GLY A 1 182 ? 12.375 54.582 46.633 1.00 14.23 303 GLY A O 1
ATOM 1415 N N . PHE A 1 183 ? 14.537 55.185 46.773 1.00 16.52 304 PHE A N 1
ATOM 1416 C CA . PHE A 1 183 ? 14.979 53.798 46.645 1.00 14.95 304 PHE A CA 1
ATOM 1417 C C . PHE A 1 183 ? 14.492 52.922 47.789 1.00 16.55 304 PHE A C 1
ATOM 1418 O O . PHE A 1 183 ? 14.457 51.696 47.636 1.00 18.52 304 PHE A O 1
ATOM 1426 N N . ASP A 1 184 ? 14.093 53.521 48.914 1.00 19.00 305 ASP A N 1
ATOM 1427 C CA . ASP A 1 184 ? 13.590 52.789 50.068 1.00 17.70 305 ASP A CA 1
ATOM 1428 C C . ASP A 1 184 ? 12.069 52.862 50.185 1.00 14.72 305 ASP A C 1
ATOM 1429 O O . ASP A 1 184 ? 11.533 52.772 51.295 1.00 17.49 305 ASP A O 1
ATOM 1434 N N . ALA A 1 185 ? 11.357 53.018 49.060 1.00 12.31 306 ALA A N 1
ATOM 1435 C CA . ALA A 1 185 ? 9.898 53.034 49.129 1.00 12.84 306 ALA A CA 1
ATOM 1436 C C . ALA A 1 185 ? 9.353 51.767 49.769 1.00 11.32 306 ALA A C 1
ATOM 1437 O O . ALA A 1 185 ? 8.309 51.805 50.430 1.00 14.72 306 ALA A O 1
ATOM 1439 N N . ILE A 1 186 ? 10.029 50.640 49.562 1.00 13.30 307 ILE A N 1
ATOM 1440 C CA . ILE A 1 186 ? 9.708 49.371 50.210 1.00 13.02 307 ILE A CA 1
ATOM 1441 C C . ILE A 1 186 ? 10.779 49.112 51.265 1.00 13.18 307 ILE A C 1
ATOM 1442 O O . ILE A 1 186 ? 11.963 48.976 50.930 1.00 15.23 307 ILE A O 1
ATOM 1447 N N . LYS A 1 187 ? 10.375 49.018 52.532 1.00 13.69 308 LYS A N 1
ATOM 1448 C CA . LYS A 1 187 ? 11.311 48.631 53.579 1.00 13.49 308 LYS A CA 1
ATOM 1449 C C . LYS A 1 187 ? 10.990 47.290 54.215 1.00 15.74 308 LYS A C 1
ATOM 1450 O O . LYS A 1 187 ? 11.873 46.703 54.851 1.00 14.41 308 LYS A O 1
ATOM 1456 N N . SER A 1 188 ? 9.769 46.785 54.038 1.00 11.85 309 SER A N 1
ATOM 1457 C CA . SER A 1 188 ? 9.311 45.577 54.710 1.00 14.32 309 SER A CA 1
ATOM 1458 C C . SER A 1 188 ? 8.482 44.734 53.754 1.00 15.23 309 SER A C 1
ATOM 1459 O O . SER A 1 188 ? 7.951 45.236 52.758 1.00 13.90 309 SER A O 1
ATOM 1462 N N . ASN A 1 189 ? 8.360 43.438 54.072 1.00 13.62 310 ASN A N 1
ATOM 1463 C CA . ASN A 1 189 ? 7.396 42.625 53.338 1.00 15.02 310 ASN A CA 1
ATOM 1464 C C . ASN A 1 189 ? 5.987 43.163 53.536 1.00 16.07 310 ASN A C 1
ATOM 1465 O O . ASN A 1 189 ? 5.157 43.095 52.621 1.00 13.89 310 ASN A O 1
ATOM 1470 N N . GLU A 1 190 ? 5.710 43.699 54.728 1.00 12.57 311 GLU A N 1
ATOM 1471 C CA . GLU A 1 190 ? 4.432 44.348 54.995 1.00 12.46 311 GLU A CA 1
ATOM 1472 C C . GLU A 1 190 ? 4.162 45.479 53.998 1.00 12.71 311 GLU A C 1
ATOM 1473 O O . GLU A 1 190 ? 3.027 45.642 53.528 1.00 12.62 311 GLU A O 1
ATOM 1479 N N . ASP A 1 191 ? 5.194 46.258 53.656 1.00 12.78 312 ASP A N 1
ATOM 1480 C CA . ASP A 1 191 ? 5.043 47.316 52.655 1.00 13.27 312 ASP A CA 1
ATOM 1481 C C . ASP A 1 191 ? 4.610 46.744 51.306 1.00 12.24 312 ASP A C 1
ATOM 1482 O O . ASP A 1 191 ? 3.700 47.272 50.664 1.00 11.74 312 ASP A O 1
ATOM 1487 N N . VAL A 1 192 ? 5.279 45.679 50.846 1.00 11.66 313 VAL A N 1
ATOM 1488 C CA . VAL A 1 192 ? 4.934 45.084 49.554 1.00 11.85 313 VAL A CA 1
ATOM 1489 C C . VAL A 1 192 ? 3.532 44.498 49.585 1.00 13.65 313 VAL A C 1
ATOM 1490 O O . VAL A 1 192 ? 2.783 44.607 48.610 1.00 11.12 313 VAL A O 1
ATOM 1494 N N . ASN A 1 193 ? 3.172 43.818 50.683 1.00 13.41 314 ASN A N 1
ATOM 1495 C CA . ASN A 1 193 ? 1.822 43.276 50.794 1.00 13.98 314 ASN A CA 1
ATOM 1496 C C . ASN A 1 193 ? 0.780 44.371 50.634 1.00 13.15 314 ASN A C 1
ATOM 1497 O O . ASN A 1 193 ? -0.240 44.173 49.966 1.00 13.40 314 ASN A O 1
ATOM 1502 N N . GLU A 1 194 ? 1.013 45.525 51.264 1.00 13.19 315 GLU A N 1
ATOM 1503 C CA . GL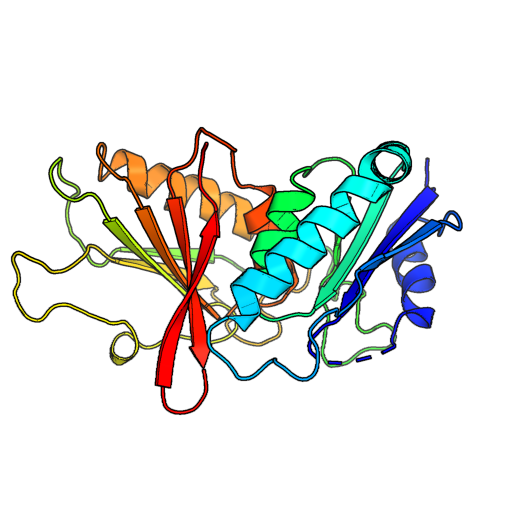U A 1 194 ? 0.063 46.627 51.157 1.00 13.76 315 GLU A CA 1
ATOM 1504 C C . GLU A 1 194 ? 0.062 47.218 49.753 1.00 12.71 315 GLU A C 1
ATOM 1505 O O . GLU A 1 194 ? -1.003 47.537 49.217 1.00 12.33 315 GLU A O 1
ATOM 1511 N N . TYR A 1 195 ? 1.242 47.377 49.146 1.00 10.08 316 TYR A N 1
ATOM 1512 C CA . TYR A 1 195 ? 1.291 47.801 47.747 1.00 10.18 316 TYR A CA 1
ATOM 1513 C C . TYR A 1 195 ? 0.443 46.885 46.863 1.00 9.68 316 TYR A C 1
ATOM 1514 O O . TYR A 1 195 ? -0.353 47.352 46.040 1.00 10.99 316 TYR A O 1
ATOM 1523 N N . ILE A 1 196 ? 0.612 45.568 47.007 1.00 8.70 317 ILE A N 1
ATOM 1524 C CA . ILE A 1 196 ? -0.079 44.637 46.124 1.00 12.57 317 ILE A CA 1
ATOM 1525 C C . ILE A 1 196 ? -1.587 44.712 46.340 1.00 11.35 317 ILE A C 1
ATOM 1526 O O . ILE A 1 196 ? -2.370 44.611 45.388 1.00 11.22 317 ILE A O 1
ATOM 1531 N N . SER A 1 197 ? -2.021 44.908 47.588 1.00 13.15 318 SER A N 1
ATOM 1532 C CA . SER A 1 197 ? -3.447 45.103 47.854 1.00 13.85 318 SER A CA 1
ATOM 1533 C C . SER A 1 197 ? -3.987 46.342 47.141 1.00 12.61 318 SER A C 1
ATOM 1534 O O . SER A 1 197 ? -5.060 46.297 46.518 1.00 13.54 318 SER A O 1
ATOM 1537 N N . VAL A 1 198 ? -3.264 47.463 47.227 1.00 11.25 319 VAL A N 1
ATOM 1538 C CA . VAL A 1 198 ? -3.693 48.683 46.537 1.00 11.81 319 VAL A CA 1
ATOM 1539 C C . VAL A 1 198 ? -3.674 48.468 45.022 1.00 12.56 319 VAL A C 1
ATOM 1540 O O . VAL A 1 198 ? -4.612 48.839 44.299 1.00 11.79 319 VAL A O 1
ATOM 1544 N N . PHE A 1 199 ? -2.594 47.874 44.521 1.00 10.83 320 PHE A N 1
ATOM 1545 C CA . PHE A 1 199 ? -2.467 47.616 43.085 1.00 12.35 320 PHE A CA 1
ATOM 1546 C C . PHE A 1 199 ? -3.623 46.762 42.568 1.00 10.79 320 PHE A C 1
ATOM 1547 O O . PHE A 1 199 ? -4.238 47.073 41.540 1.00 12.30 320 PHE A O 1
ATOM 1555 N N . ARG A 1 200 ? -3.945 45.683 43.276 1.00 11.19 321 ARG A N 1
ATOM 1556 C CA . ARG A 1 200 ? -4.990 44.787 42.791 1.00 11.93 321 ARG A CA 1
ATOM 1557 C C . ARG A 1 200 ? -6.372 45.410 42.964 1.00 13.22 321 ARG A C 1
ATOM 1558 O O . ARG A 1 200 ? -7.172 45.443 42.023 1.00 14.02 321 ARG A O 1
ATOM 1566 N N . ASN A 1 201 ? -6.668 45.925 44.154 1.00 13.87 322 ASN A N 1
ATOM 1567 C CA . ASN A 1 201 ? -8.043 46.301 44.462 1.00 17.54 322 ASN A CA 1
ATOM 1568 C C . ASN A 1 201 ? -8.391 47.720 44.021 1.00 18.68 322 ASN A C 1
ATOM 1569 O O . ASN A 1 201 ? -9.490 47.955 43.498 1.00 20.97 322 ASN A O 1
ATOM 1574 N N . LEU A 1 202 ? -7.489 48.675 44.214 1.00 13.57 323 LEU A N 1
ATOM 1575 C CA . LEU A 1 202 ? -7.772 50.067 43.908 1.00 15.40 323 LEU A CA 1
ATOM 1576 C C . LEU A 1 202 ? -7.230 50.510 42.558 1.00 15.58 323 LEU A C 1
ATOM 1577 O O . LEU A 1 202 ? -7.465 51.660 42.162 1.00 17.16 323 LEU A O 1
ATOM 1582 N N . VAL A 1 203 ? -6.508 49.641 41.844 1.00 13.96 324 VAL A N 1
ATOM 1583 C CA . VAL A 1 203 ? -6.023 49.999 40.514 1.00 13.92 324 VAL A CA 1
ATOM 1584 C C . VAL A 1 203 ? -6.547 49.001 39.486 1.00 14.01 324 VAL A C 1
ATOM 1585 O O . VAL A 1 203 ? -7.396 49.345 38.658 1.00 14.70 324 VAL A O 1
ATOM 1589 N N . VAL A 1 204 ? -6.076 47.754 39.540 1.00 13.94 325 VAL A N 1
ATOM 1590 C CA . VAL A 1 204 ? -6.391 46.820 38.460 1.00 14.20 325 VAL A CA 1
ATOM 1591 C C . VAL A 1 204 ? -7.893 46.558 38.401 1.00 14.98 325 VAL A C 1
ATOM 1592 O O . VAL A 1 204 ? -8.516 46.653 37.335 1.00 15.46 325 VAL A O 1
ATOM 1596 N N . GLU A 1 205 ? -8.502 46.220 39.542 1.00 13.24 326 GLU A N 1
ATOM 1597 C CA . GLU A 1 205 ? -9.933 45.949 39.519 1.00 16.32 326 GLU A CA 1
ATOM 1598 C C . GLU A 1 205 ? -10.742 47.222 39.307 1.00 19.49 326 GLU A C 1
ATOM 1599 O O . GLU A 1 205 ? -11.795 47.172 38.657 1.00 18.29 326 GLU A O 1
ATOM 1605 N N . LYS A 1 206 ? -10.258 48.365 39.812 1.00 15.23 327 LYS A N 1
ATOM 1606 C CA . LYS A 1 206 ? -10.969 49.629 39.611 1.00 16.29 327 LYS A CA 1
ATOM 1607 C C . LYS A 1 206 ? -11.005 50.012 38.139 1.00 16.95 327 LYS A C 1
ATOM 1608 O O . LYS A 1 206 ? -12.031 50.486 37.636 1.00 17.92 327 LYS A O 1
ATOM 1614 N N . ILE A 1 207 ? -9.886 49.829 37.438 1.00 14.74 328 ILE A N 1
ATOM 1615 C CA . ILE A 1 207 ? -9.822 50.168 36.016 1.00 12.89 328 ILE A CA 1
ATOM 1616 C C . ILE A 1 207 ? -10.831 49.353 35.226 1.00 16.04 328 ILE A C 1
ATOM 1617 O O . ILE A 1 207 ? -11.483 49.861 34.303 1.00 17.81 328 ILE A O 1
ATOM 1622 N N . ARG A 1 208 ? -10.948 48.065 35.541 1.00 14.17 329 ARG A N 1
ATOM 1623 C CA . ARG A 1 208 ? -11.905 47.240 34.814 1.00 17.02 329 ARG A CA 1
ATOM 1624 C C . ARG A 1 208 ? -13.348 47.593 35.176 1.00 19.36 329 ARG A C 1
ATOM 1625 O O . ARG A 1 208 ? -14.243 47.457 34.335 1.00 19.22 329 ARG A O 1
ATOM 1633 N N . ASN A 1 209 ? -13.600 48.042 36.408 1.00 18.35 330 ASN A N 1
ATOM 1634 C CA . ASN A 1 209 ? -14.936 48.543 36.731 1.00 18.78 330 ASN A CA 1
ATOM 1635 C C . ASN A 1 209 ? -15.254 49.810 35.944 1.00 21.68 330 ASN A C 1
ATOM 1636 O O . ASN A 1 209 ? -16.384 49.991 35.472 1.00 21.82 330 ASN A O 1
ATOM 1641 N N . ASP A 1 210 ? -14.272 50.702 35.804 1.00 16.72 331 ASP A N 1
ATOM 1642 C CA . ASP A 1 210 ? -14.480 51.961 35.097 1.00 14.55 331 ASP A CA 1
ATOM 1643 C C . ASP A 1 210 ? -14.556 51.761 33.591 1.00 16.70 331 ASP A C 1
ATOM 1644 O O . ASP A 1 210 ? -15.296 52.481 32.914 1.00 15.76 331 ASP A O 1
ATOM 1649 N N . PHE A 1 211 ? -13.794 50.812 33.049 1.00 13.27 332 PHE A N 1
ATOM 1650 C CA . PHE A 1 211 ? -13.726 50.571 31.608 1.00 15.12 332 PHE A CA 1
ATOM 1651 C C . PHE A 1 211 ? -14.040 49.104 31.367 1.00 14.06 332 PHE A C 1
ATOM 1652 O O . PHE A 1 211 ? -13.136 48.265 31.245 1.00 14.81 332 PHE A O 1
ATOM 1660 N N . PRO A 1 212 ? -15.325 48.753 31.306 1.00 16.89 333 PRO A N 1
ATOM 1661 C CA . PRO A 1 212 ? -15.698 47.331 31.278 1.00 17.19 333 PRO A CA 1
ATOM 1662 C C . PRO A 1 212 ? -15.204 46.581 30.055 1.00 17.82 333 PRO A C 1
ATOM 1663 O O . PRO A 1 212 ? -15.143 45.345 30.090 1.00 19.23 333 PRO A O 1
ATOM 1667 N N . ASN A 1 213 ? -14.830 47.274 28.981 1.00 14.54 334 ASN A N 1
ATOM 1668 C CA . ASN A 1 213 ? -14.327 46.614 27.787 1.00 15.88 334 ASN A CA 1
ATOM 1669 C C . ASN A 1 213 ? -12.813 46.726 27.663 1.00 15.20 334 ASN A C 1
ATOM 1670 O O . ASN A 1 213 ? -12.265 46.553 26.568 1.00 12.60 334 ASN A O 1
ATOM 1675 N N . LEU A 1 214 ? -12.141 46.982 28.784 1.00 15.25 335 LEU A N 1
ATOM 1676 C CA . LEU A 1 214 ? -10.687 47.016 28.861 1.00 13.50 335 LEU A CA 1
ATOM 1677 C C . LEU A 1 214 ? -10.059 45.776 28.239 1.00 13.25 335 LEU A C 1
ATOM 1678 O O . LEU A 1 214 ? -10.498 44.644 28.478 1.00 13.82 335 LEU A O 1
ATOM 1683 N N . LYS A 1 215 ? -9.007 46.007 27.444 1.00 11.17 336 LYS A N 1
ATOM 1684 C CA . LYS A 1 215 ? -8.202 44.954 26.849 1.00 12.68 336 LYS A CA 1
ATOM 1685 C C . LYS A 1 215 ? -6.737 45.021 27.243 1.00 11.98 336 LYS A C 1
ATOM 1686 O O . LYS A 1 215 ? -6.040 44.005 27.131 1.00 12.14 336 LYS A O 1
ATOM 1692 N N . CYS A 1 216 ? -6.252 46.170 27.708 1.00 13.02 337 CYS A N 1
ATOM 1693 C CA . CYS A 1 216 ? -4.820 46.317 27.896 1.00 10.71 337 CYS A CA 1
ATOM 1694 C C . CYS A 1 216 ? -4.523 47.398 28.931 1.00 11.43 337 CYS A C 1
ATOM 1695 O O . CYS A 1 216 ? -5.166 48.449 28.942 1.00 11.63 337 CYS A O 1
ATOM 1698 N N . ILE A 1 217 ? -3.554 47.130 29.801 1.00 9.63 338 ILE A N 1
ATOM 1699 C CA . ILE A 1 217 ? -3.002 48.132 30.714 1.00 9.15 338 ILE A CA 1
ATOM 1700 C C . ILE A 1 217 ? -1.551 48.355 30.326 1.00 11.25 338 ILE A C 1
ATOM 1701 O O . ILE A 1 217 ? -0.753 47.413 30.341 1.00 12.44 338 ILE A O 1
ATOM 1706 N N . ASN A 1 218 ? -1.211 49.597 29.990 1.00 9.21 339 ASN A N 1
ATOM 1707 C CA . ASN A 1 218 ? 0.164 49.985 29.682 1.00 10.08 339 ASN A CA 1
ATOM 1708 C C . ASN A 1 218 ? 0.842 50.468 30.955 1.00 11.91 339 ASN A C 1
ATOM 1709 O O . ASN A 1 218 ? 0.391 51.450 31.549 1.00 10.29 339 ASN A O 1
ATOM 1714 N N . ILE A 1 219 ? 1.930 49.810 31.355 1.00 7.52 340 ILE A N 1
ATOM 1715 C CA . ILE A 1 219 ? 2.564 50.070 32.646 1.00 10.24 340 ILE A CA 1
ATOM 1716 C C . ILE A 1 219 ? 3.880 50.801 32.428 1.00 9.27 340 ILE A C 1
ATOM 1717 O O . ILE A 1 219 ? 4.742 50.323 31.680 1.00 9.92 340 ILE A O 1
ATOM 1722 N N . PHE A 1 220 ? 4.041 51.944 33.105 1.00 7.92 341 PHE A N 1
ATOM 1723 C CA . PHE A 1 220 ? 5.245 52.775 33.026 1.00 8.03 341 PHE A CA 1
ATOM 1724 C C . PHE A 1 220 ? 5.811 52.875 34.433 1.00 8.73 341 PHE A C 1
ATOM 1725 O O . PHE A 1 220 ? 5.275 53.634 35.262 1.00 10.47 341 PHE A O 1
ATOM 1733 N N . PRO A 1 221 ? 6.862 52.108 34.774 1.00 10.23 342 PRO A N 1
ATOM 1734 C CA . PRO A 1 221 ? 7.196 51.948 36.193 1.00 10.69 342 PRO A CA 1
ATOM 1735 C C . PRO A 1 221 ? 8.546 52.491 36.625 1.00 11.01 342 PRO A C 1
ATOM 1736 O O . PRO A 1 221 ? 9.532 52.433 35.889 1.00 9.59 342 PRO A O 1
ATOM 1740 N N . ALA A 1 222 ? 8.594 52.972 37.866 1.00 11.64 343 ALA A N 1
ATOM 1741 C CA . ALA A 1 222 ? 9.835 53.290 38.563 1.00 11.33 343 ALA A CA 1
ATOM 1742 C C . ALA A 1 222 ? 9.638 52.669 39.943 1.00 10.96 343 ALA A C 1
ATOM 1743 O O . ALA A 1 222 ? 9.062 53.304 40.829 1.00 10.60 343 ALA A O 1
ATOM 1745 N N . THR A 1 223 ? 10.045 51.410 40.102 1.00 11.31 344 THR A N 1
ATOM 1746 C CA . THR A 1 223 ? 9.745 50.643 41.308 1.00 10.50 344 THR A CA 1
ATOM 1747 C C . THR A 1 223 ? 10.959 49.828 41.736 1.00 12.23 344 THR A C 1
ATOM 1748 O O . THR A 1 223 ? 11.799 49.460 40.902 1.00 11.00 344 THR A O 1
ATOM 1752 N N . PRO A 1 224 ? 11.069 49.521 43.024 1.00 10.68 345 PRO A N 1
ATOM 1753 C CA . PRO A 1 224 ? 12.153 48.649 43.503 1.00 10.73 345 PRO A CA 1
ATOM 1754 C C . PRO A 1 224 ? 11.863 47.177 43.218 1.00 11.29 345 PRO A C 1
ATOM 1755 O O . PRO A 1 224 ? 10.720 46.791 42.971 1.00 12.17 345 PRO A O 1
ATOM 1759 N N . VAL A 1 225 ? 12.917 46.344 43.317 1.00 10.56 346 VAL A N 1
ATOM 1760 C CA . VAL A 1 225 ? 12.895 45.006 42.698 1.00 8.76 346 VAL A CA 1
ATOM 1761 C C . VAL A 1 225 ? 11.741 44.144 43.199 1.00 10.72 346 VAL A C 1
ATOM 1762 O O . VAL A 1 225 ? 11.218 43.305 42.447 1.00 10.95 346 VAL A O 1
ATOM 1766 N N . SER A 1 226 ? 11.369 44.263 44.479 1.00 11.23 347 SER A N 1
ATOM 1767 C CA . SER A 1 226 ? 10.368 43.330 44.987 1.00 9.32 347 SER A CA 1
ATOM 1768 C C . SER A 1 226 ? 9.003 43.579 44.356 1.00 12.27 347 SER A C 1
ATOM 1769 O O . SER A 1 226 ? 8.206 42.643 44.229 1.00 11.04 347 SER A O 1
ATOM 1772 N N . VAL A 1 227 ? 8.746 44.800 43.895 1.00 10.33 348 VAL A N 1
ATOM 1773 C CA . VAL A 1 227 ? 7.415 45.184 43.426 1.00 9.15 348 VAL A CA 1
ATOM 1774 C C . VAL A 1 227 ? 7.081 44.498 42.100 1.00 9.03 348 VAL A C 1
ATOM 1775 O O . VAL A 1 227 ? 6.024 43.853 42.013 1.00 10.71 348 VAL A O 1
ATOM 1779 N N . PRO A 1 228 ? 7.918 44.566 41.050 1.00 8.95 349 PRO A N 1
ATOM 1780 C CA . PRO A 1 228 ? 7.524 43.884 39.804 1.00 8.83 349 PRO A CA 1
ATOM 1781 C C . PRO A 1 228 ? 7.425 42.382 39.951 1.00 9.48 349 PRO A C 1
ATOM 1782 O O . PRO A 1 228 ? 6.541 41.770 39.337 1.00 8.57 349 PRO A O 1
ATOM 1786 N N . VAL A 1 229 ? 8.292 41.762 40.753 1.00 8.39 350 VAL A N 1
ATOM 1787 C CA . VAL A 1 229 ? 8.173 40.317 40.920 1.00 8.41 350 VAL A CA 1
ATOM 1788 C C . VAL A 1 229 ? 6.832 39.985 41.557 1.00 10.21 350 VAL A C 1
ATOM 1789 O O . VAL A 1 229 ? 6.105 39.105 41.087 1.00 9.67 350 VAL A O 1
ATOM 1793 N N . ARG A 1 230 ? 6.468 40.709 42.624 1.00 8.93 351 ARG A N 1
ATOM 1794 C CA . ARG A 1 230 ? 5.187 40.443 43.265 1.00 10.99 351 ARG A CA 1
ATOM 1795 C C . ARG A 1 230 ? 4.000 40.798 42.364 1.00 8.32 351 ARG A C 1
ATOM 1796 O O . ARG A 1 230 ? 2.979 40.108 42.422 1.00 9.23 351 ARG A O 1
ATOM 1804 N N . MET A 1 231 ? 4.092 41.842 41.522 1.00 9.40 352 MET A N 1
ATOM 1805 C CA . MET A 1 231 ? 3.013 42.043 40.546 1.00 7.85 352 MET A CA 1
ATOM 1806 C C . MET A 1 231 ? 2.895 40.901 39.554 1.00 8.22 352 MET A C 1
ATOM 1807 O O . MET A 1 231 ? 1.775 40.507 39.208 1.00 9.84 352 MET A O 1
ATOM 1812 N N . GLY A 1 232 ? 4.018 40.346 39.096 1.00 7.28 353 GLY A N 1
ATOM 1813 C CA . GLY A 1 232 ? 3.937 39.215 38.186 1.00 8.61 353 GLY A CA 1
ATOM 1814 C C . GLY A 1 232 ? 3.290 38.004 38.839 1.00 10.67 353 GLY A C 1
ATOM 1815 O O . GLY A 1 232 ? 2.500 37.292 38.209 1.00 12.03 353 GLY A O 1
ATOM 1816 N N . MET A 1 233 ? 3.619 37.747 40.109 1.00 9.35 354 MET A N 1
ATOM 1817 C CA . MET A 1 233 ? 2.957 36.655 40.824 1.00 11.99 354 MET A CA 1
ATOM 1818 C C . MET A 1 233 ? 1.468 36.906 40.983 1.00 13.26 354 MET A C 1
ATOM 1819 O O . MET A 1 233 ? 0.681 35.955 41.059 1.00 16.78 354 MET A O 1
ATOM 1824 N N . ASN A 1 234 ? 1.070 38.175 41.063 1.00 10.42 355 ASN A N 1
ATOM 1825 C CA . ASN A 1 234 ? -0.332 38.538 41.264 1.00 10.70 355 ASN A CA 1
ATOM 1826 C C . ASN A 1 234 ? -1.164 38.389 39.991 1.00 12.29 355 ASN A C 1
ATOM 1827 O O . ASN A 1 234 ? -2.400 38.365 40.068 1.00 10.74 355 ASN A O 1
ATOM 1832 N N . TYR A 1 235 ? -0.519 38.287 38.830 1.00 11.55 356 TYR A N 1
ATOM 1833 C CA . TYR A 1 235 ? -1.244 38.196 37.566 1.00 10.16 356 TYR A CA 1
ATOM 1834 C C . TYR A 1 235 ? -2.111 36.940 37.536 1.00 11.95 356 TYR A C 1
ATOM 1835 O O . TYR A 1 235 ? -1.674 35.860 37.934 1.00 12.68 356 TYR A O 1
ATOM 1844 N N . GLN A 1 236 ? -3.350 37.080 37.063 1.00 11.71 357 GLN A N 1
ATOM 1845 C CA . GLN A 1 236 ? -4.297 35.961 37.021 1.00 14.03 357 GLN A CA 1
ATOM 1846 C C . GLN A 1 236 ? -4.398 35.486 35.575 1.00 12.67 357 GLN A C 1
ATOM 1847 O O . GLN A 1 236 ? -5.043 36.121 34.742 1.00 11.91 357 GLN A O 1
ATOM 1853 N N . LYS A 1 237 ? -3.741 34.368 35.278 1.00 12.91 358 LYS A N 1
ATOM 1854 C CA . LYS A 1 237 ? -3.569 33.946 33.895 1.00 14.43 358 LYS A CA 1
ATOM 1855 C C . LYS A 1 237 ? -4.909 33.592 33.265 1.00 14.92 358 LYS A C 1
ATOM 1856 O O . LYS A 1 237 ? -5.699 32.841 33.849 1.00 15.81 358 LYS A O 1
ATOM 1862 N N . ASN A 1 238 ? -5.160 34.149 32.077 1.00 11.98 359 ASN A N 1
ATOM 1863 C CA . ASN A 1 238 ? -6.376 34.011 31.278 1.00 15.26 359 ASN A CA 1
ATOM 1864 C C . ASN A 1 238 ? -7.557 34.746 31.890 1.00 14.70 359 ASN A C 1
ATOM 1865 O O . ASN A 1 238 ? -8.671 34.671 31.348 1.00 14.81 359 ASN A O 1
ATOM 1870 N N . ILE A 1 239 ? -7.353 35.465 32.986 1.00 13.21 360 ILE A N 1
ATOM 1871 C CA . ILE A 1 239 ? -8.400 36.217 33.657 1.00 12.36 360 ILE A CA 1
ATOM 1872 C C . ILE A 1 239 ? -8.136 37.712 33.554 1.00 12.28 360 ILE A C 1
ATOM 1873 O O . ILE A 1 239 ? -8.996 38.476 33.124 1.00 13.61 360 ILE A O 1
ATOM 1878 N N . ASP A 1 240 ? -6.938 38.138 33.942 1.00 11.51 361 ASP A N 1
ATOM 1879 C CA . ASP A 1 240 ? -6.512 39.520 33.769 1.00 10.95 361 ASP A CA 1
ATOM 1880 C C . ASP A 1 240 ? -6.396 39.865 32.283 1.00 11.61 361 ASP A C 1
ATOM 1881 O O . ASP A 1 240 ? -6.294 38.986 31.424 1.00 13.45 361 ASP A O 1
ATOM 1886 N N . VAL A 1 241 ? -6.427 41.171 31.979 1.00 13.20 362 VAL A N 1
ATOM 1887 C CA . VAL A 1 241 ? -6.225 41.633 30.606 1.00 11.78 362 VAL A CA 1
ATOM 1888 C C . VAL A 1 241 ? -4.733 41.618 30.281 1.00 11.82 362 VAL A C 1
ATOM 1889 O O . VAL A 1 241 ? -3.915 41.170 31.090 1.00 11.42 362 VAL A O 1
ATOM 1893 N N . GLU A 1 242 ? -4.361 42.097 29.097 1.00 11.53 363 GLU A N 1
ATOM 1894 C CA . GLU A 1 242 ? -2.942 42.179 28.764 1.00 11.58 363 GLU A CA 1
ATOM 1895 C C . GLU A 1 242 ? -2.302 43.299 29.566 1.00 10.90 363 GLU A C 1
ATOM 1896 O O . GLU A 1 242 ? -2.844 44.402 29.628 1.00 11.32 363 GLU A O 1
ATOM 1902 N N . TRP A 1 243 ? -1.163 43.016 30.200 1.00 10.82 364 TRP A N 1
ATOM 1903 C CA . TRP A 1 243 ? -0.358 44.044 30.861 1.00 9.21 364 TRP A CA 1
ATOM 1904 C C . TRP A 1 243 ? 0.889 44.237 30.011 1.00 9.75 364 TRP A C 1
ATOM 1905 O O . TRP A 1 243 ? 1.757 43.355 29.978 1.00 11.59 364 TRP A O 1
ATOM 1916 N N . LYS A 1 244 ? 0.966 45.376 29.317 1.00 9.88 365 LYS A N 1
ATOM 1917 C CA . LYS A 1 244 ? 2.143 45.753 28.543 1.00 10.20 365 LYS A CA 1
ATOM 1918 C C . LYS A 1 244 ? 3.067 46.569 29.435 1.00 12.63 365 LYS A C 1
ATOM 1919 O O . LYS A 1 244 ? 2.652 47.608 29.956 1.00 13.61 365 LYS A O 1
ATOM 1925 N N . ILE A 1 245 ? 4.309 46.129 29.614 1.00 8.56 366 ILE A N 1
ATOM 1926 C CA . ILE A 1 245 ? 5.235 46.872 30.460 1.00 9.75 366 ILE A CA 1
ATOM 1927 C C . ILE A 1 245 ? 6.251 47.573 29.567 1.00 10.56 366 ILE A C 1
ATOM 1928 O O . ILE A 1 245 ? 6.774 46.990 28.611 1.00 9.65 366 ILE A O 1
ATOM 1933 N N . PHE A 1 246 ? 6.464 48.848 29.844 1.00 9.91 367 PHE A N 1
ATOM 1934 C CA . PHE A 1 246 ? 7.417 49.692 29.144 1.00 9.58 367 PHE A CA 1
ATOM 1935 C C . PHE A 1 246 ? 8.624 49.897 30.039 1.00 13.11 367 PHE A C 1
ATOM 1936 O O . PHE A 1 246 ? 8.561 49.700 31.256 1.00 13.12 367 PHE A O 1
ATOM 1944 N N . ASN A 1 247 ? 9.732 50.320 29.436 1.00 10.98 368 ASN A N 1
ATOM 1945 C CA . ASN A 1 247 ? 10.964 50.444 30.205 1.00 11.90 368 ASN A CA 1
ATOM 1946 C C . ASN A 1 247 ? 11.661 51.730 29.812 1.00 15.85 368 ASN A C 1
ATOM 1947 O O . ASN A 1 247 ? 11.817 52.008 28.621 1.00 12.89 368 ASN A O 1
ATOM 1952 N N . GLN A 1 248 ? 12.076 52.493 30.817 1.00 13.94 369 GLN A N 1
ATOM 1953 C CA . GLN A 1 248 ? 12.851 53.706 30.597 1.00 15.57 369 GLN A CA 1
ATOM 1954 C C . GLN A 1 248 ? 14.239 53.333 30.107 1.00 17.54 369 GLN A C 1
ATOM 1955 O O . GLN A 1 248 ? 14.975 52.617 30.795 1.00 17.77 369 GLN A O 1
ATOM 1961 N N . GLN A 1 249 ? 14.599 53.797 28.919 1.00 19.18 370 GLN A N 1
ATOM 1962 C CA . GLN A 1 249 ? 15.925 53.515 28.383 1.00 25.02 370 GLN A CA 1
ATOM 1963 C C . GLN A 1 249 ? 16.612 54.795 27.933 1.00 27.81 370 GLN A C 1
ATOM 1964 O O . GLN A 1 249 ? 15.980 55.691 27.371 1.00 25.46 370 GLN A O 1
ATOM 1970 N N . THR A 1 250 ? 17.914 54.868 28.214 1.00 31.51 371 THR A N 1
ATOM 1971 C CA . THR A 1 250 ? 18.687 56.093 28.030 1.00 36.34 371 THR A CA 1
ATOM 1972 C C . THR A 1 250 ? 18.492 56.683 26.640 1.00 36.17 371 THR A C 1
ATOM 1973 O O . THR A 1 250 ? 18.599 55.980 25.630 1.00 37.63 371 THR A O 1
ATOM 1977 N N . ASN A 1 251 ? 18.189 57.981 26.601 1.00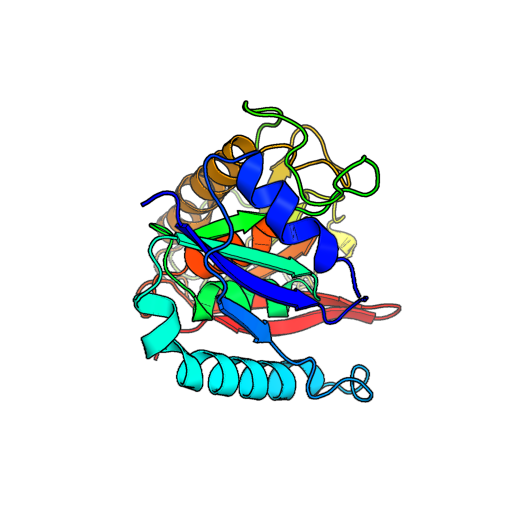 37.86 372 ASN A N 1
ATOM 1978 C CA . ASN A 1 251 ? 18.101 58.814 25.405 1.00 38.26 372 ASN A CA 1
ATOM 1979 C C . ASN A 1 251 ? 16.911 58.484 24.525 1.00 37.90 372 ASN A C 1
ATOM 1980 O O . ASN A 1 251 ? 16.788 59.061 23.441 1.00 37.37 372 ASN A O 1
ATOM 1985 N N . VAL A 1 252 ? 16.024 57.573 24.941 1.00 29.46 373 VAL A N 1
ATOM 1986 C CA . VAL A 1 252 ? 14.904 57.162 24.110 1.00 28.94 373 VAL A CA 1
ATOM 1987 C C . VAL A 1 252 ? 13.557 57.255 24.822 1.00 28.27 373 VAL A C 1
ATOM 1988 O O . VAL A 1 252 ? 12.500 57.267 24.162 1.00 30.50 373 VAL A O 1
ATOM 1992 N N . GLY A 1 253 ? 13.506 57.351 26.140 1.00 20.11 374 GLY A N 1
ATOM 1993 C CA . GLY A 1 253 ? 12.228 57.398 26.824 1.00 18.40 374 GLY A CA 1
ATOM 1994 C C . GLY A 1 253 ? 11.729 56.005 27.157 1.00 17.10 374 GLY A C 1
ATOM 1995 O O . GLY A 1 253 ? 12.492 55.037 27.202 1.00 15.38 374 GLY A O 1
ATOM 1996 N N . PHE A 1 254 ? 10.419 55.904 27.380 1.00 12.42 375 PHE A N 1
ATOM 1997 C CA . PHE A 1 254 ? 9.806 54.617 27.700 1.00 11.14 375 PHE A CA 1
ATOM 1998 C C . PHE A 1 254 ? 9.534 53.836 26.417 1.00 13.90 375 PHE A C 1
ATOM 1999 O O . PHE A 1 254 ? 8.836 54.327 25.523 1.00 16.52 375 PHE A O 1
ATOM 2007 N N . ILE A 1 255 ? 10.076 52.621 26.335 1.00 11.32 376 ILE A N 1
ATOM 2008 C CA . ILE A 1 255 ? 9.952 51.754 25.167 1.00 12.94 376 ILE A CA 1
ATOM 2009 C C . ILE A 1 255 ? 9.265 50.463 25.600 1.00 12.29 376 ILE A C 1
ATOM 2010 O O . ILE A 1 255 ? 9.576 49.921 26.665 1.00 12.97 376 ILE A O 1
ATOM 2015 N N . TYR A 1 256 ? 8.337 49.972 24.776 1.00 11.61 377 TYR A N 1
ATOM 2016 C CA . TYR A 1 256 ? 7.645 48.722 25.091 1.00 10.83 377 TYR A CA 1
ATOM 2017 C C . TYR A 1 256 ? 8.642 47.582 25.233 1.00 11.91 377 TYR A C 1
ATOM 2018 O O . TYR A 1 256 ? 9.514 47.401 24.376 1.00 11.19 377 TYR A O 1
ATOM 2027 N N . SER A 1 257 ? 8.513 46.806 26.316 1.00 8.91 378 SER A N 1
ATOM 2028 C CA . SER A 1 257 ? 9.407 45.681 26.570 1.00 10.67 378 SER A CA 1
ATOM 2029 C C . SER A 1 257 ? 8.740 44.339 26.301 1.00 11.90 378 SER A C 1
ATOM 2030 O O . SER A 1 257 ? 9.220 43.564 25.465 1.00 11.87 378 SER A O 1
ATOM 2033 N N . LEU A 1 258 ? 7.649 44.033 27.004 1.00 9.66 379 LEU A N 1
ATOM 2034 C CA . LEU A 1 258 ? 7.009 42.720 26.930 1.00 9.54 379 LEU A CA 1
ATOM 2035 C C . LEU A 1 258 ? 5.618 42.829 27.532 1.00 11.37 379 LEU A C 1
ATOM 2036 O O . LEU A 1 258 ? 5.257 43.844 28.131 1.00 10.12 379 LEU A O 1
ATOM 2041 N N . SER A 1 259 ? 4.842 41.753 27.385 1.00 10.29 380 SER A N 1
ATOM 2042 C CA . SER A 1 259 ? 3.487 41.705 27.917 1.00 12.27 380 SER A CA 1
ATOM 2043 C C . SER A 1 259 ? 3.297 40.458 28.765 1.00 14.39 380 SER A C 1
ATOM 2044 O O . SER A 1 259 ? 3.908 39.414 28.507 1.00 15.48 380 SER A O 1
ATOM 2047 N N . LEU A 1 260 ? 2.431 40.571 29.773 1.00 12.03 381 LEU A N 1
ATOM 2048 C CA . LEU A 1 260 ? 1.777 39.416 30.375 1.00 11.27 381 LEU A CA 1
ATOM 2049 C C . LEU A 1 260 ? 0.410 39.292 29.720 1.00 12.90 381 LEU A C 1
ATOM 2050 O O . LEU A 1 260 ? -0.354 40.257 29.695 1.00 12.80 381 LEU A O 1
ATOM 2055 N N . LYS A 1 261 ? 0.106 38.118 29.164 1.00 13.13 382 LYS A N 1
ATOM 2056 C CA . LYS A 1 261 ? -1.068 38.012 28.310 1.00 13.26 382 LYS A CA 1
ATOM 2057 C C . LYS A 1 261 ? -1.698 36.640 28.494 1.00 17.69 382 LYS A C 1
ATOM 2058 O O . LYS A 1 261 ? -1.010 35.667 28.800 1.00 19.83 382 LYS A O 1
ATOM 2064 N N . GLY A 1 262 ? -3.010 36.581 28.328 1.00 18.50 383 GLY A N 1
ATOM 2065 C CA . GLY A 1 262 ? -3.696 35.309 28.356 1.00 19.80 383 GLY A CA 1
ATOM 2066 C C . GLY A 1 262 ? -3.551 34.573 27.038 1.00 26.12 383 GLY A C 1
ATOM 2067 O O . GLY A 1 262 ? -3.138 35.130 26.018 1.00 21.99 383 GLY A O 1
ATOM 2068 N N . GLU A 1 263 ? -3.901 33.295 27.073 1.00 27.16 384 GLU A N 1
ATOM 2069 C CA . GLU A 1 263 ? -3.722 32.414 25.922 1.00 33.00 384 GLU A CA 1
ATOM 2070 C C . GLU A 1 263 ? -5.069 32.028 25.318 1.00 38.25 384 GLU A C 1
ATOM 2071 O O . GLU A 1 263 ? -5.962 31.557 26.024 1.00 42.43 384 GLU A O 1
#

Foldseek 3Di:
DLEEAEEEAEQVPPPVLVQVLSVVVSHGYPPHYQYQDNPPPVVCPDQCNLVVSLVSNLVSLVVCVVVVVPGQAYEYDHDDFLVVLLSLLLSVLDPPRYHYWFAAPDDPRRGHFQDAAADKAKDKDWPDDAFDAPAAEEEEEEQAQHDDDPVLDDADPDPVPGHTYMYIYMPDHHQVSDRHVNNLVNVVVCCVPVNQVVNCVRHVNHAEYEYEYDDTSRNSSVNSSVDDAPPGHKYWYWGQDPPPGTHTRDIDHHD

Nearest PDB structures (foldseek):
  7rws-assembly1_A  TM=1.004E+00  e=7.097E-54  Lactococcus cremoris subsp. cremoris IBB477
  7rwm-assembly2_C  TM=9.727E-01  e=5.179E-46  Lactococcus cremoris subsp. cremoris IBB477
  7rwm-assembly2_D  TM=9.693E-01  e=2.828E-45  Lactococcus cremoris subsp. cremoris IBB477
  7rwm-assembly1_A  TM=9.615E-01  e=1.571E-43  Lactococcus cremoris subsp. cremoris IBB477
  7rwm-assembly1_B  TM=9.626E-01  e=1.789E-42  Lactococcus cremoris subsp. cremoris IBB477

InterPro domains:
  IPR003615 HNH nuclease [PF13391] (51-92)
  IPR040836 SMODS-associated and fused to various effectors [NF033611] (169-371)
  IPR040836 SMODS-associated and fused to various effectors [PF18145] (188-380)

Organism: NCBI:txid1449093